Protein AF-A0A2Y9BPY0-F1 (afdb_monomer_lite)

Radius of gyration: 42.95 Å; chains: 1; bounding box: 81×81×124 Å

Foldseek 3Di:
DDDDDCDLVLLLQLLVCVLVVDDLVVSCVVSVHDSVVSVVSCVVQPPPPSVSSVVSNVVSVCVVPPPPPPVPDDDDDDDDDDDDDDDDDDDDDDDDDDDPDDPPPPPPPDDDDPLVLLVCQCPDPDPVSNVVSVVVVVVVVVVVVVVVVVVVVVVVVVVVVVVVVVVVVVVVVVVVVVVVVVVVVVVCPPVPPPADDPVVLVVVCVVVVHDFDPDDDTPVVSRVVVCVVPVVD

InterPro domains:
  IPR036625 E3-binding domain superfamily [G3DSA:4.10.320.10] (198-232)
  IPR055370 Lsr2, DNA-binding domain [PF23359] (198-229)

Secondary structure (DSSP, 8-state):
-------HHHHHHHHHHHHTT--HHHHHHHHT--HHHHHHHHHHTTTT-HHHHHHHHHHHHHHHHS-GGG--S---------PPPP-------PPPPPP-----------PPPHHHHHHHHHT-SSHHHHHHHHHHHHHHHHHHHHHHHHHHHHHHHHHHHHHHHHHHHHHHHHHHHHHHHHHHHHGGGG---SSS-HHHHHHHHHHTT----SSSPPPHHHHHHHHHHHTT-

Sequence (233 aa):
MSTQSVTNETTLTVVKHLINGRDDTFIATATGLTVTAVQDIKISHGYPDLSKMEWSRDILERRINEPAASAALPSPTIRSAAPPADPRGTTRNTPRPTDPRPTVVSAREVKPSANELIVVASNSPKARTRALGVKVAALIGDLSQRLAAEERERVAQAAEKAANAKRLQRIEELEAELKKLRAKTRSTKTAPPLGAPAAKVREWASQQGIGCPAYGKIPNTVRDAYDAAHAAA

pLDDT: mean 85.57, std 17.57, range [40.56, 98.5]

Structure (mmCIF, N/CA/C/O backbone):
data_AF-A0A2Y9BPY0-F1
#
_entry.id   AF-A0A2Y9BPY0-F1
#
loop_
_atom_site.group_PDB
_atom_site.id
_atom_site.type_symbol
_atom_site.label_atom_id
_atom_site.label_alt_id
_atom_site.label_comp_id
_atom_site.label_asym_id
_atom_site.label_entity_id
_atom_site.label_seq_id
_atom_site.pdbx_PDB_ins_code
_atom_site.Cartn_x
_atom_site.Cartn_y
_atom_site.Cartn_z
_atom_site.occupancy
_atom_site.B_iso_or_equiv
_atom_site.auth_seq_id
_atom_site.auth_comp_id
_atom_site.auth_asym_id
_atom_site.auth_atom_id
_atom_site.pdbx_PDB_model_num
ATOM 1 N N . MET A 1 1 ? 40.164 10.509 14.112 1.00 54.88 1 MET A N 1
ATOM 2 C CA . MET A 1 1 ? 38.788 10.134 13.723 1.00 54.88 1 MET A CA 1
ATOM 3 C C . MET A 1 1 ? 38.443 10.950 12.487 1.00 54.88 1 MET A C 1
ATOM 5 O O . MET A 1 1 ? 38.151 12.129 12.625 1.00 54.88 1 MET A O 1
ATOM 9 N N . SER A 1 2 ? 38.618 10.392 11.288 1.00 55.31 2 SER A N 1
ATOM 10 C CA . SER A 1 2 ? 38.353 11.118 10.039 1.00 55.31 2 SER A CA 1
ATOM 11 C C . SER A 1 2 ? 36.844 11.267 9.858 1.00 55.31 2 SER A C 1
ATOM 13 O O . SER A 1 2 ? 36.140 10.267 9.753 1.00 55.31 2 SER A O 1
ATOM 15 N N . THR A 1 3 ? 36.336 12.497 9.852 1.00 61.81 3 THR A N 1
ATOM 16 C CA . THR A 1 3 ? 34.927 12.773 9.556 1.00 61.81 3 THR A CA 1
ATOM 17 C C . THR A 1 3 ? 34.709 12.585 8.061 1.00 61.81 3 THR A C 1
ATOM 19 O O . THR A 1 3 ? 35.055 13.462 7.267 1.00 61.81 3 THR A O 1
ATOM 22 N N . GLN A 1 4 ? 34.197 11.419 7.662 1.00 76.00 4 GLN A N 1
ATOM 23 C CA . GLN A 1 4 ? 33.750 11.210 6.288 1.00 76.00 4 GLN A CA 1
ATOM 24 C C . GLN A 1 4 ? 32.661 12.238 5.962 1.00 76.00 4 GLN A C 1
ATOM 26 O O . GLN A 1 4 ? 31.726 12.435 6.738 1.00 76.00 4 GLN A O 1
ATOM 31 N N . SER A 1 5 ? 32.814 12.928 4.833 1.00 86.75 5 SER A N 1
ATOM 32 C CA . SER A 1 5 ? 31.811 13.874 4.350 1.00 86.75 5 SER A CA 1
ATOM 33 C C . SER A 1 5 ? 30.557 13.102 3.939 1.00 86.75 5 SER A C 1
ATOM 35 O O . SER A 1 5 ? 30.634 12.170 3.140 1.00 86.75 5 SER A O 1
ATOM 37 N N . VAL A 1 6 ? 29.408 13.468 4.507 1.00 93.06 6 VAL A N 1
ATOM 38 C CA . VAL A 1 6 ? 28.118 12.861 4.170 1.00 93.06 6 VAL A CA 1
ATOM 39 C C . 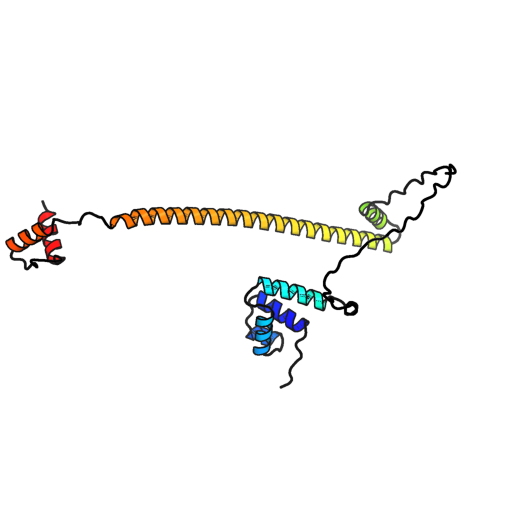VAL A 1 6 ? 27.668 13.411 2.815 1.00 93.06 6 VAL A C 1
ATOM 41 O O . VAL A 1 6 ? 27.299 14.581 2.709 1.00 93.06 6 VAL A O 1
ATOM 44 N N . THR A 1 7 ? 27.721 12.585 1.770 1.00 96.00 7 THR A N 1
ATOM 45 C CA . THR A 1 7 ? 27.248 12.956 0.427 1.00 96.00 7 THR A CA 1
ATOM 46 C C . THR A 1 7 ? 25.733 12.763 0.305 1.00 96.00 7 THR A C 1
ATOM 48 O O . THR A 1 7 ? 25.129 11.986 1.046 1.00 96.00 7 THR A O 1
ATOM 51 N N . ASN A 1 8 ? 25.105 13.432 -0.671 1.00 95.31 8 ASN A N 1
ATOM 52 C CA . ASN A 1 8 ? 23.670 13.266 -0.954 1.00 95.31 8 ASN A CA 1
ATOM 53 C C . ASN A 1 8 ? 23.300 11.803 -1.266 1.00 95.31 8 ASN A C 1
ATOM 55 O O . ASN A 1 8 ? 22.206 11.359 -0.927 1.00 95.31 8 ASN A O 1
ATOM 59 N N . GLU A 1 9 ? 24.211 11.053 -1.888 1.00 95.69 9 GLU A N 1
ATOM 60 C CA . GLU A 1 9 ? 24.040 9.636 -2.236 1.00 95.69 9 GLU A CA 1
ATOM 61 C C . GLU A 1 9 ? 23.993 8.755 -0.984 1.00 95.69 9 GLU A C 1
ATOM 63 O O . GLU A 1 9 ? 23.122 7.887 -0.852 1.00 95.69 9 GLU A O 1
ATOM 68 N N . THR A 1 10 ? 24.886 9.019 -0.027 1.00 96.44 10 THR A N 1
ATOM 69 C CA . THR A 1 10 ? 24.891 8.328 1.263 1.00 96.44 10 THR A CA 1
ATOM 70 C C . THR A 1 10 ? 23.619 8.654 2.043 1.00 96.44 10 THR A C 1
ATOM 72 O O . THR A 1 10 ? 22.946 7.738 2.517 1.00 96.44 10 THR A O 1
ATOM 75 N N . THR A 1 11 ? 23.213 9.928 2.093 1.00 97.19 11 THR A N 1
ATOM 76 C CA . THR A 1 11 ? 21.952 10.355 2.725 1.00 97.19 11 THR A CA 1
ATOM 77 C C . THR A 1 11 ? 20.740 9.667 2.095 1.00 97.19 11 THR A C 1
ATOM 79 O O . THR A 1 11 ? 19.881 9.155 2.812 1.00 97.19 11 THR A O 1
ATOM 82 N N . LEU A 1 12 ? 20.681 9.579 0.762 1.00 97.50 12 LEU A N 1
ATOM 83 C CA . LEU A 1 12 ? 19.600 8.885 0.060 1.00 97.50 12 LEU A CA 1
ATOM 84 C C . LEU A 1 12 ? 19.538 7.401 0.442 1.00 97.50 12 LEU A C 1
ATOM 86 O O . LEU A 1 12 ? 18.452 6.856 0.642 1.00 97.50 12 LEU A O 1
ATOM 90 N N . THR A 1 13 ? 20.692 6.746 0.560 1.00 97.50 13 THR A N 1
ATOM 91 C CA . THR A 1 13 ? 20.778 5.330 0.944 1.00 97.50 13 THR A CA 1
ATOM 92 C C . THR A 1 13 ? 20.270 5.109 2.370 1.00 97.50 13 THR A C 1
ATOM 94 O O . THR A 1 13 ? 19.465 4.203 2.600 1.00 97.50 13 THR A O 1
ATOM 97 N N . VAL A 1 14 ? 20.653 5.985 3.308 1.00 97.56 14 VAL A N 1
ATOM 98 C CA . VAL A 1 14 ? 20.141 5.986 4.689 1.00 97.56 14 VAL A CA 1
ATOM 99 C C . VAL A 1 14 ? 18.617 6.134 4.703 1.00 97.56 14 VAL A C 1
ATOM 101 O O . VAL A 1 14 ? 17.923 5.296 5.280 1.00 97.56 14 VAL A O 1
ATOM 104 N N . VAL A 1 15 ? 18.079 7.146 4.012 1.00 97.50 15 VAL A N 1
ATOM 105 C CA . VAL A 1 15 ? 16.629 7.405 3.933 1.00 97.50 15 VAL A CA 1
ATOM 106 C C . VAL A 1 15 ? 15.878 6.202 3.350 1.00 97.50 15 VAL A C 1
ATOM 108 O O . VAL A 1 15 ? 14.861 5.791 3.907 1.00 97.50 15 VAL A O 1
ATOM 111 N N . LYS A 1 16 ? 16.398 5.570 2.287 1.00 97.69 16 LYS A N 1
ATOM 112 C CA . LYS A 1 16 ? 15.800 4.360 1.689 1.00 97.69 16 LYS A CA 1
ATOM 113 C C . LYS A 1 16 ? 15.725 3.195 2.673 1.00 97.69 16 LYS A C 1
ATOM 115 O O . LYS A 1 16 ? 14.716 2.496 2.721 1.00 97.69 16 LYS A O 1
ATOM 120 N N . HIS A 1 17 ? 16.777 2.958 3.451 1.00 97.81 17 HIS A N 1
ATOM 121 C CA . HIS A 1 17 ? 16.776 1.879 4.437 1.00 97.81 17 HIS A CA 1
ATOM 122 C C . HIS A 1 17 ? 15.834 2.149 5.615 1.00 97.81 17 HIS A C 1
ATOM 124 O O . HIS A 1 17 ? 15.174 1.216 6.071 1.00 97.81 17 HIS A O 1
ATOM 130 N N . LEU A 1 18 ? 15.703 3.406 6.046 1.00 97.12 18 LEU A N 1
ATOM 131 C CA . LEU A 1 18 ? 14.761 3.800 7.098 1.00 97.12 18 LEU A CA 1
ATOM 132 C C . LEU A 1 18 ? 13.301 3.605 6.680 1.00 97.12 18 LEU A C 1
ATOM 134 O O . LEU A 1 18 ? 12.519 3.068 7.459 1.00 97.12 18 LEU A O 1
ATOM 138 N N . ILE A 1 19 ? 12.941 3.979 5.447 1.00 96.75 19 ILE A N 1
ATOM 139 C CA . ILE A 1 19 ? 11.592 3.745 4.898 1.00 96.75 19 ILE A CA 1
ATOM 140 C C . ILE A 1 19 ? 11.278 2.240 4.853 1.00 96.75 19 ILE A C 1
ATOM 142 O O . ILE A 1 19 ? 10.162 1.827 5.148 1.00 96.75 19 ILE A O 1
ATOM 146 N N . ASN A 1 20 ? 12.286 1.407 4.575 1.00 96.81 20 ASN A N 1
ATOM 147 C CA . ASN A 1 20 ? 12.168 -0.055 4.587 1.00 96.81 20 ASN A CA 1
ATOM 148 C C . ASN A 1 20 ? 12.189 -0.677 6.001 1.00 96.81 20 ASN A C 1
ATOM 150 O O . ASN A 1 20 ? 12.263 -1.901 6.119 1.00 96.81 20 ASN A O 1
ATOM 154 N N . GLY A 1 21 ? 12.176 0.133 7.065 1.00 96.19 21 GLY A N 1
ATOM 155 C CA . GLY A 1 21 ? 12.129 -0.336 8.452 1.00 96.19 21 GLY A CA 1
ATOM 156 C C . GLY A 1 21 ? 13.424 -0.978 8.958 1.00 96.19 21 GLY A C 1
ATOM 157 O O . GLY A 1 21 ? 13.374 -1.807 9.865 1.00 96.19 21 GLY A O 1
ATOM 158 N N . ARG A 1 22 ? 14.581 -0.648 8.368 1.00 97.94 22 ARG A N 1
ATOM 159 C CA . ARG A 1 22 ? 15.885 -1.120 8.861 1.00 97.94 22 ARG A CA 1
ATOM 160 C C . ARG A 1 22 ? 16.329 -0.333 10.094 1.00 97.94 22 ARG A C 1
ATOM 162 O O . ARG A 1 22 ? 16.013 0.844 10.239 1.00 97.94 22 ARG A O 1
ATOM 169 N N . ASP A 1 23 ? 17.072 -1.002 10.965 1.00 97.56 23 ASP A N 1
ATOM 170 C CA . ASP A 1 23 ? 17.624 -0.459 12.201 1.00 97.56 23 ASP A CA 1
ATOM 171 C C . ASP A 1 23 ? 18.875 0.402 11.964 1.00 97.56 23 ASP A C 1
ATOM 173 O O . ASP A 1 23 ? 19.628 0.213 11.006 1.00 97.56 23 ASP A O 1
ATOM 177 N N . ASP A 1 24 ? 19.124 1.340 12.878 1.00 97.56 24 ASP A N 1
ATOM 178 C CA . ASP A 1 24 ? 20.205 2.325 12.751 1.00 97.56 24 ASP A CA 1
ATOM 179 C C . ASP A 1 24 ? 21.593 1.662 12.745 1.00 97.56 24 ASP A C 1
ATOM 181 O O . ASP A 1 24 ? 22.500 2.122 12.051 1.00 97.56 24 ASP A O 1
ATOM 185 N N . THR A 1 25 ? 21.754 0.545 13.464 1.00 97.50 25 THR A N 1
ATOM 186 C CA . THR A 1 25 ? 22.989 -0.252 13.498 1.00 97.50 25 THR A CA 1
ATOM 187 C C . THR A 1 25 ? 23.281 -0.939 12.168 1.00 97.50 25 THR A C 1
ATOM 189 O O . THR A 1 25 ? 24.418 -0.890 11.687 1.00 97.50 25 THR A O 1
ATOM 192 N N . PHE A 1 26 ? 22.268 -1.517 11.523 1.00 97.94 26 PHE A N 1
ATOM 193 C CA . PHE A 1 26 ? 22.400 -2.055 10.173 1.00 97.94 26 PHE A CA 1
ATOM 194 C C . PHE A 1 26 ? 22.770 -0.959 9.172 1.00 97.94 26 PHE A C 1
ATOM 196 O O . PHE A 1 26 ? 23.684 -1.137 8.370 1.00 97.94 26 PHE A O 1
ATOM 203 N N . ILE A 1 27 ? 22.104 0.196 9.241 1.00 97.75 27 ILE A N 1
ATOM 204 C CA . ILE A 1 27 ? 22.328 1.307 8.308 1.00 97.75 27 ILE A CA 1
ATOM 205 C C . ILE A 1 27 ? 23.736 1.887 8.456 1.00 97.75 27 ILE A C 1
ATOM 207 O O . ILE A 1 27 ? 24.411 2.110 7.448 1.00 97.75 27 ILE A O 1
ATOM 211 N N . ALA A 1 28 ? 24.198 2.094 9.691 1.00 97.19 28 ALA A N 1
ATOM 212 C CA . ALA A 1 28 ? 25.561 2.525 9.990 1.00 97.19 28 ALA A CA 1
ATOM 213 C C . ALA A 1 28 ? 26.590 1.562 9.377 1.00 97.19 28 ALA A C 1
ATOM 215 O O . ALA A 1 28 ? 27.509 1.985 8.677 1.00 97.19 28 ALA A O 1
ATOM 216 N N . THR A 1 29 ? 26.369 0.255 9.542 1.00 97.06 29 THR A N 1
ATOM 217 C CA . THR A 1 29 ? 27.235 -0.786 8.971 1.00 97.06 29 THR A CA 1
ATOM 218 C C . THR A 1 29 ? 27.226 -0.768 7.441 1.00 97.06 29 THR A C 1
ATOM 220 O O . THR A 1 29 ? 28.283 -0.826 6.818 1.00 97.06 29 THR A O 1
ATOM 223 N N . ALA A 1 30 ? 26.046 -0.656 6.824 1.00 96.31 30 ALA A N 1
ATOM 224 C CA . ALA A 1 30 ? 25.883 -0.698 5.372 1.00 96.31 30 ALA A CA 1
ATOM 225 C C . ALA A 1 30 ? 26.449 0.541 4.659 1.00 96.31 30 ALA A C 1
ATOM 227 O O . ALA A 1 30 ? 26.922 0.441 3.530 1.00 96.31 30 ALA A O 1
ATOM 228 N N . THR A 1 31 ? 26.392 1.707 5.307 1.00 95.62 31 THR A N 1
ATOM 229 C CA . THR A 1 31 ? 26.822 2.989 4.721 1.00 95.62 31 THR A CA 1
ATOM 230 C C . THR A 1 31 ? 28.211 3.436 5.176 1.00 95.62 31 THR A C 1
ATOM 232 O O . THR A 1 31 ? 28.749 4.391 4.623 1.00 95.62 31 THR A O 1
ATOM 235 N N . GLY A 1 32 ? 28.802 2.766 6.172 1.00 95.38 32 GLY A N 1
ATOM 236 C CA . GLY A 1 32 ? 30.071 3.166 6.787 1.00 95.38 32 GLY A CA 1
ATOM 237 C C . GLY A 1 32 ? 29.970 4.407 7.683 1.00 95.38 32 GLY A C 1
ATOM 238 O O . GLY A 1 32 ? 30.995 4.930 8.119 1.00 95.38 32 GLY A O 1
ATOM 239 N N . LEU A 1 33 ? 28.754 4.889 7.962 1.00 95.88 33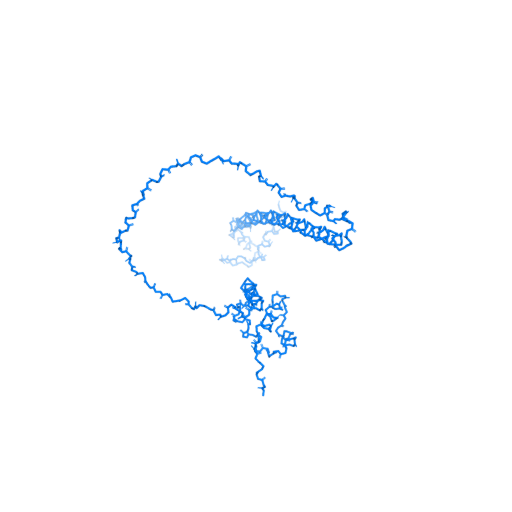 LEU A N 1
ATOM 240 C CA . LEU A 1 33 ? 28.508 6.035 8.834 1.00 95.88 33 LEU A CA 1
ATOM 241 C C . LEU A 1 33 ? 28.494 5.630 10.311 1.00 95.88 33 LEU A C 1
ATOM 243 O O . LEU A 1 33 ? 28.220 4.487 10.670 1.00 95.88 33 LEU A O 1
ATOM 247 N N . THR A 1 34 ? 28.741 6.594 11.196 1.00 96.44 34 THR A N 1
ATOM 248 C CA . THR A 1 34 ? 28.513 6.396 12.631 1.00 96.44 34 THR A CA 1
ATOM 249 C C . THR A 1 34 ? 27.014 6.408 12.938 1.00 96.44 34 THR A C 1
ATOM 251 O O . THR A 1 34 ? 26.233 7.079 12.262 1.00 96.44 34 THR A O 1
ATOM 254 N N . VAL A 1 35 ? 26.603 5.706 13.998 1.00 96.44 35 VAL A N 1
ATOM 255 C CA . VAL A 1 35 ? 25.192 5.667 14.434 1.00 96.44 35 VAL A CA 1
ATOM 256 C C . VAL A 1 35 ? 24.652 7.077 14.710 1.00 96.44 35 VAL A C 1
ATOM 258 O O . VAL A 1 35 ? 23.528 7.391 14.333 1.00 96.44 35 VAL A O 1
ATOM 261 N N . THR A 1 36 ? 25.475 7.962 15.282 1.00 96.06 36 THR A N 1
ATOM 262 C CA . THR A 1 36 ? 25.114 9.367 15.522 1.00 96.06 36 THR A CA 1
ATOM 263 C C . THR A 1 36 ? 24.812 10.115 14.221 1.00 96.06 36 THR A C 1
ATOM 265 O O . THR A 1 36 ? 23.796 10.795 14.142 1.00 96.06 36 THR A O 1
ATOM 268 N N . ALA A 1 37 ? 25.621 9.929 13.171 1.00 96.19 37 ALA A N 1
ATOM 269 C CA . ALA A 1 37 ? 25.375 10.563 11.874 1.00 96.19 37 ALA A CA 1
ATOM 270 C C . ALA A 1 37 ? 24.080 10.053 11.217 1.00 96.19 37 ALA A C 1
ATOM 272 O O . ALA A 1 37 ? 23.334 10.832 10.626 1.00 96.19 37 ALA A O 1
ATOM 273 N N . VAL A 1 38 ? 23.771 8.758 11.358 1.00 97.19 38 VAL A N 1
ATOM 274 C CA . VAL A 1 38 ? 22.489 8.191 10.903 1.00 97.19 38 VAL A CA 1
ATOM 275 C C . VAL A 1 38 ? 21.317 8.826 11.660 1.00 97.19 38 VAL A C 1
ATOM 277 O O . VAL A 1 38 ? 20.299 9.157 11.053 1.00 97.19 38 VAL A O 1
ATOM 280 N N . GLN A 1 39 ? 21.460 9.051 12.966 1.00 97.31 39 GLN A N 1
ATOM 281 C CA . GLN A 1 39 ? 20.427 9.679 13.787 1.00 97.31 39 GLN A CA 1
ATOM 282 C C . GLN A 1 39 ? 20.208 11.161 13.442 1.00 97.31 39 GLN A C 1
ATOM 284 O O . GLN A 1 39 ? 19.060 11.603 13.369 1.00 97.31 39 GLN A O 1
ATOM 289 N N . ASP A 1 40 ? 21.270 11.905 13.134 1.00 96.69 40 ASP A N 1
ATOM 290 C CA . ASP A 1 40 ? 21.161 13.289 12.657 1.00 96.69 40 ASP A CA 1
ATOM 291 C C . ASP A 1 40 ? 20.428 13.363 11.307 1.00 96.69 40 ASP A C 1
ATOM 293 O O . ASP A 1 40 ? 19.554 14.212 11.111 1.00 96.69 40 ASP A O 1
ATOM 297 N N . ILE A 1 41 ? 20.713 12.425 10.393 1.00 96.44 41 ILE A N 1
ATOM 298 C CA . ILE A 1 41 ? 19.996 12.280 9.115 1.00 96.44 41 ILE A CA 1
ATOM 299 C C . ILE A 1 41 ? 18.515 11.936 9.355 1.00 96.44 41 ILE A C 1
ATOM 301 O O . ILE A 1 41 ? 17.635 12.496 8.703 1.00 96.44 41 ILE A O 1
ATOM 305 N N . LYS A 1 42 ? 18.200 11.060 10.317 1.00 96.69 42 LYS A N 1
ATOM 306 C CA . LYS A 1 42 ? 16.805 10.737 10.676 1.00 96.69 42 LYS A CA 1
ATOM 307 C C . LYS A 1 42 ? 16.025 11.975 11.104 1.00 96.69 42 LYS A C 1
ATOM 309 O O . LYS A 1 42 ? 14.907 12.187 10.635 1.00 96.69 42 LYS A O 1
ATOM 314 N N . ILE A 1 43 ? 16.609 12.775 11.995 1.00 96.88 43 ILE A N 1
ATOM 315 C CA . ILE A 1 43 ? 15.961 13.967 12.550 1.00 96.88 43 ILE A CA 1
ATOM 316 C C . ILE A 1 43 ? 15.780 15.027 11.461 1.00 96.88 43 ILE A C 1
ATOM 318 O O . ILE A 1 43 ? 14.693 15.592 11.337 1.00 96.88 43 ILE A O 1
ATOM 322 N N . SER A 1 44 ? 16.804 15.266 10.637 1.00 96.00 44 SER A N 1
ATOM 323 C CA . SER A 1 44 ? 16.755 16.297 9.592 1.00 96.00 44 SER A CA 1
ATOM 324 C C . SER A 1 44 ? 15.726 16.003 8.495 1.00 96.00 44 SER A C 1
ATOM 326 O O . SER A 1 44 ? 15.139 16.937 7.947 1.00 96.00 44 SER A O 1
ATOM 328 N N . HIS A 1 45 ? 15.450 14.725 8.221 1.00 96.06 45 HIS A N 1
ATOM 329 C CA . HIS A 1 45 ? 14.479 14.289 7.211 1.00 96.06 45 HIS A CA 1
ATOM 330 C C . HIS A 1 45 ? 13.092 13.928 7.769 1.00 96.06 45 HIS A C 1
ATOM 332 O O . HIS A 1 45 ? 12.200 13.535 7.016 1.00 96.06 45 HIS A O 1
ATOM 338 N N . GLY A 1 46 ? 12.866 14.138 9.071 1.00 93.88 46 GLY A N 1
ATOM 339 C CA . GLY A 1 46 ? 11.534 14.078 9.675 1.00 93.88 46 GLY A CA 1
ATOM 340 C C . GLY A 1 46 ? 11.062 12.686 10.101 1.00 93.88 46 GLY A C 1
ATOM 341 O O . GLY A 1 46 ? 9.858 12.494 10.270 1.00 93.88 46 GLY A O 1
ATOM 342 N N . TYR A 1 47 ? 11.965 11.726 10.316 1.00 93.56 47 TYR A N 1
ATOM 343 C CA . TYR A 1 47 ? 11.619 10.444 10.943 1.00 93.56 47 TYR A CA 1
ATOM 344 C C . TYR A 1 47 ? 10.977 10.678 12.332 1.00 93.56 47 TYR A C 1
ATOM 346 O O . TYR A 1 47 ? 11.479 11.518 13.084 1.00 93.56 47 TYR A O 1
ATOM 354 N N . PRO A 1 48 ? 9.906 9.956 12.729 1.00 95.44 48 PRO A N 1
ATOM 355 C CA . PRO A 1 48 ? 9.343 8.740 12.120 1.00 95.44 48 PRO A CA 1
ATOM 356 C C . PRO A 1 48 ? 8.229 8.958 11.078 1.00 95.44 48 PRO A C 1
ATOM 358 O O . PRO A 1 48 ? 7.546 8.001 10.721 1.00 95.44 48 PRO A O 1
ATOM 361 N N . ASP A 1 49 ? 8.006 10.180 10.588 1.00 97.00 49 ASP A N 1
ATOM 362 C CA . ASP A 1 49 ? 6.960 10.452 9.593 1.00 97.00 49 ASP A CA 1
ATOM 363 C C . ASP A 1 49 ? 7.370 9.926 8.203 1.00 97.00 49 ASP A C 1
ATOM 365 O O . ASP A 1 49 ? 8.158 10.548 7.485 1.00 97.00 49 ASP A O 1
ATOM 369 N N . LEU A 1 50 ? 6.827 8.763 7.821 1.00 93.25 50 LEU A N 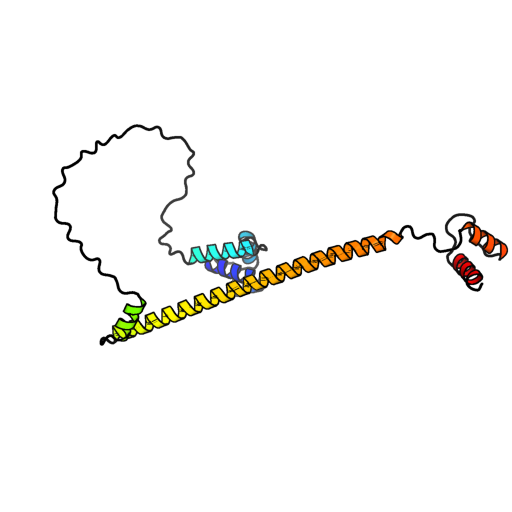1
ATOM 370 C CA . LEU A 1 50 ? 7.140 8.101 6.549 1.00 93.25 50 LEU A CA 1
ATOM 371 C C . LEU A 1 50 ? 6.819 8.980 5.332 1.00 93.25 50 LEU A C 1
ATOM 373 O O . LEU A 1 50 ? 7.573 8.958 4.363 1.00 93.25 50 LEU A O 1
ATOM 377 N N . SER A 1 51 ? 5.780 9.820 5.402 1.00 92.06 51 SER A N 1
ATOM 378 C CA . SER A 1 51 ? 5.401 10.695 4.282 1.00 92.06 51 SER A CA 1
ATOM 379 C C . SER A 1 51 ? 6.465 11.770 4.030 1.00 92.06 51 SER A C 1
ATOM 381 O O . SER A 1 51 ? 6.794 12.086 2.886 1.00 92.06 51 SER A O 1
ATOM 383 N N . LYS A 1 52 ? 7.058 12.318 5.101 1.00 94.06 52 LYS A N 1
ATOM 384 C CA . LYS A 1 52 ? 8.171 13.282 5.001 1.00 94.06 52 LYS A CA 1
ATOM 385 C C . LYS A 1 52 ? 9.463 12.629 4.520 1.00 94.06 52 LYS A C 1
ATOM 387 O O . LYS A 1 52 ? 10.243 13.266 3.807 1.00 94.06 52 LYS A O 1
ATOM 392 N N . MET A 1 53 ? 9.677 11.366 4.880 1.00 94.75 53 MET A N 1
ATOM 393 C CA . MET A 1 53 ? 10.827 10.587 4.426 1.00 94.75 53 MET A CA 1
ATOM 394 C C . MET A 1 53 ? 10.727 10.246 2.934 1.00 94.75 53 MET A C 1
ATOM 396 O O . MET A 1 53 ? 11.721 10.381 2.223 1.00 94.75 53 MET A O 1
ATOM 400 N N . GLU A 1 54 ? 9.544 9.881 2.433 1.00 95.12 54 GLU A N 1
ATOM 401 C CA . GLU A 1 54 ? 9.302 9.680 0.995 1.00 95.12 54 GLU A CA 1
ATOM 402 C C . GLU A 1 54 ? 9.513 10.973 0.201 1.00 95.12 54 GLU A C 1
ATOM 404 O O . GLU A 1 54 ? 10.243 10.983 -0.787 1.00 95.12 54 GLU A O 1
ATOM 409 N N . TRP A 1 55 ? 8.990 12.098 0.693 1.00 95.25 55 TRP A N 1
ATOM 410 C CA . TRP A 1 55 ? 9.250 13.403 0.083 1.00 95.25 55 TRP A CA 1
ATOM 411 C C . TRP A 1 55 ? 10.746 13.761 0.072 1.00 95.25 55 TRP A C 1
ATOM 413 O O . TRP A 1 55 ? 11.280 14.238 -0.933 1.00 95.25 55 TRP A O 1
ATOM 423 N N . SER A 1 56 ? 11.451 13.491 1.175 1.00 95.44 56 SER A N 1
ATOM 424 C CA . SER A 1 56 ? 12.901 13.694 1.271 1.00 95.44 56 SER A CA 1
ATOM 425 C C . SER A 1 56 ? 13.669 12.815 0.284 1.00 95.44 56 SER A C 1
ATOM 427 O O . SER A 1 56 ? 14.616 13.289 -0.348 1.00 95.44 56 SER A O 1
ATOM 429 N N . ARG A 1 57 ? 13.252 11.554 0.113 1.00 97.19 57 ARG A N 1
ATOM 430 C CA . ARG A 1 57 ? 13.812 10.630 -0.878 1.00 97.19 57 ARG A CA 1
ATOM 431 C C . ARG A 1 57 ? 13.674 11.203 -2.288 1.00 97.19 57 ARG A C 1
ATOM 433 O O . ARG A 1 57 ? 14.676 11.259 -2.996 1.00 97.19 57 ARG A O 1
ATOM 440 N N . ASP A 1 58 ? 12.488 11.670 -2.671 1.00 96.12 58 ASP A N 1
ATOM 441 C CA . ASP A 1 58 ? 12.233 12.218 -4.010 1.00 96.12 58 ASP A CA 1
ATOM 442 C C . ASP A 1 58 ? 13.081 13.465 -4.301 1.00 96.12 58 ASP A C 1
ATOM 444 O O . ASP A 1 58 ? 13.598 13.640 -5.408 1.00 96.12 58 ASP A O 1
ATOM 448 N N . ILE A 1 59 ? 13.270 14.334 -3.303 1.00 95.31 59 ILE A N 1
ATOM 449 C CA . ILE A 1 59 ? 14.133 15.517 -3.431 1.00 95.31 59 ILE A CA 1
ATOM 450 C C . ILE A 1 59 ? 15.597 15.126 -3.595 1.00 95.31 59 ILE A C 1
ATOM 452 O O . ILE A 1 59 ? 16.292 15.710 -4.429 1.00 95.31 59 ILE A O 1
ATOM 456 N N . LEU A 1 60 ? 16.075 14.158 -2.812 1.00 95.88 60 LEU A N 1
ATOM 457 C CA . LEU A 1 60 ? 17.449 13.674 -2.908 1.00 95.88 60 LEU A CA 1
ATOM 458 C C . LEU A 1 60 ? 17.698 12.982 -4.255 1.00 95.88 60 LEU A C 1
ATOM 460 O O . LEU A 1 60 ? 18.706 13.268 -4.898 1.00 95.88 60 LEU A O 1
ATOM 464 N N . GLU A 1 61 ? 16.765 12.151 -4.732 1.00 95.56 61 GLU A N 1
ATOM 465 C CA . GLU A 1 61 ? 16.837 11.526 -6.062 1.00 95.56 61 GLU A CA 1
ATOM 466 C C . GLU A 1 61 ? 16.848 12.575 -7.176 1.00 95.56 61 GLU A C 1
ATOM 468 O O . GLU A 1 61 ? 17.633 12.464 -8.118 1.00 95.56 61 GLU A O 1
ATOM 473 N N . ARG A 1 62 ? 16.037 13.633 -7.056 1.00 93.56 62 ARG A N 1
ATOM 474 C CA . ARG A 1 62 ? 16.058 14.748 -8.008 1.00 93.56 62 ARG A CA 1
ATOM 475 C C . ARG A 1 62 ? 17.404 15.465 -7.999 1.00 93.56 62 ARG A C 1
ATOM 477 O O . ARG A 1 62 ? 17.969 15.653 -9.065 1.00 93.56 62 ARG A O 1
ATOM 484 N N . ARG A 1 63 ? 17.944 15.806 -6.825 1.00 92.94 63 ARG A N 1
ATOM 485 C CA . ARG A 1 63 ? 19.230 16.516 -6.695 1.00 92.94 63 ARG A CA 1
ATOM 486 C C . ARG A 1 63 ? 20.430 15.715 -7.195 1.00 92.94 63 ARG A C 1
ATOM 488 O O . ARG A 1 63 ? 21.381 16.318 -7.671 1.00 92.94 63 ARG A O 1
ATOM 495 N N . ILE A 1 64 ? 20.410 14.390 -7.059 1.00 93.12 64 ILE A N 1
ATOM 496 C CA . ILE A 1 64 ? 21.476 13.517 -7.578 1.00 93.12 64 ILE A CA 1
ATOM 497 C C . ILE A 1 64 ? 21.389 13.410 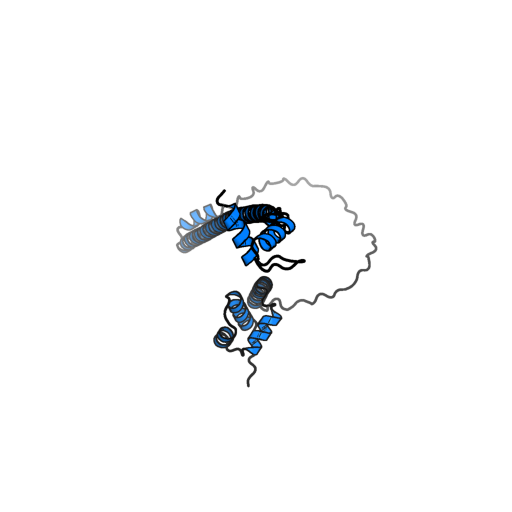-9.105 1.00 93.12 64 ILE A C 1
ATOM 499 O O . ILE A 1 64 ? 22.413 13.419 -9.782 1.00 93.12 64 ILE A O 1
ATOM 503 N N . ASN A 1 65 ? 20.172 13.320 -9.650 1.00 87.25 65 ASN A N 1
ATOM 504 C CA . ASN A 1 65 ? 19.952 13.174 -11.090 1.00 87.25 65 ASN A CA 1
ATOM 505 C C . ASN A 1 65 ? 19.987 14.498 -11.859 1.00 87.25 65 ASN A C 1
ATOM 507 O O . ASN A 1 65 ? 20.105 14.481 -13.083 1.00 87.25 65 ASN A O 1
ATOM 511 N N . GLU A 1 66 ? 19.846 15.633 -11.179 1.00 86.69 66 GLU A N 1
ATOM 512 C CA . GLU A 1 66 ? 19.935 16.946 -11.796 1.00 86.69 66 GLU A CA 1
ATOM 513 C C . GLU A 1 66 ? 21.400 17.213 -12.174 1.00 86.69 66 GLU A C 1
ATOM 515 O O . GLU A 1 66 ? 22.250 17.372 -11.293 1.00 86.69 66 GLU A O 1
ATOM 520 N N . PRO A 1 67 ? 21.745 17.224 -13.476 1.00 66.00 67 PRO A N 1
ATOM 521 C CA . PRO A 1 67 ? 23.113 17.477 -13.885 1.00 66.00 67 PRO A CA 1
ATOM 522 C C . PRO A 1 67 ? 23.507 18.878 -13.413 1.00 66.00 67 PRO A C 1
ATOM 524 O O . PRO A 1 67 ? 22.748 19.834 -13.580 1.00 66.00 67 PRO A O 1
ATOM 527 N N . ALA A 1 68 ? 24.723 19.013 -12.877 1.00 60.78 68 ALA A N 1
ATOM 528 C CA . ALA A 1 68 ? 25.288 20.245 -12.308 1.00 60.78 68 ALA A CA 1
ATOM 529 C C . ALA A 1 68 ? 25.254 21.493 -13.232 1.00 60.78 68 ALA A C 1
ATOM 531 O O . ALA A 1 68 ? 25.636 22.584 -12.817 1.00 60.78 68 ALA A O 1
ATOM 532 N N . ALA A 1 69 ? 24.770 21.360 -14.469 1.00 54.69 69 ALA A N 1
ATOM 533 C CA . ALA A 1 69 ? 24.556 22.433 -15.430 1.00 54.69 69 ALA A CA 1
ATOM 534 C C . ALA A 1 69 ? 23.424 23.417 -15.057 1.00 54.69 69 ALA A C 1
ATOM 536 O O . ALA A 1 69 ? 23.377 24.496 -15.639 1.00 54.69 69 ALA A O 1
ATOM 537 N N . SER A 1 70 ? 22.546 23.099 -14.093 1.00 52.12 70 SER A N 1
ATOM 538 C CA . SER A 1 70 ? 21.451 24.001 -13.674 1.00 52.12 70 SER A CA 1
ATOM 539 C C . SER A 1 70 ? 21.721 24.784 -12.375 1.00 52.12 70 SER A C 1
ATOM 541 O O . SER A 1 70 ? 20.844 25.491 -11.885 1.00 52.12 70 SER A O 1
ATOM 543 N N . ALA A 1 71 ? 22.943 24.715 -11.825 1.00 52.28 71 ALA A N 1
ATOM 544 C CA . ALA A 1 71 ? 23.350 25.451 -10.617 1.00 52.28 71 ALA A CA 1
ATOM 545 C C . ALA A 1 71 ? 23.758 26.921 -10.872 1.00 52.28 71 ALA A C 1
ATOM 547 O O . ALA A 1 71 ? 24.205 27.613 -9.957 1.00 52.28 71 ALA A O 1
ATOM 548 N N . ALA A 1 72 ? 23.594 27.418 -12.099 1.00 49.09 72 ALA A N 1
ATOM 549 C CA . ALA A 1 72 ? 23.741 28.828 -12.430 1.00 49.09 72 ALA A CA 1
ATOM 550 C C . ALA A 1 72 ? 22.382 29.384 -12.866 1.00 49.09 72 ALA A C 1
ATOM 552 O O . ALA A 1 72 ? 22.042 29.269 -14.038 1.00 49.09 72 ALA A O 1
ATOM 553 N N . LEU A 1 73 ? 21.607 29.928 -11.916 1.00 51.59 73 LEU A N 1
ATOM 554 C CA . LEU A 1 73 ? 20.721 31.110 -12.009 1.00 51.59 73 LEU A CA 1
ATOM 555 C C . LEU A 1 73 ? 19.854 31.223 -10.721 1.00 51.59 73 LEU A C 1
ATOM 557 O O . LEU A 1 73 ? 19.749 30.258 -9.967 1.00 51.59 73 LEU A O 1
ATOM 561 N N . PRO A 1 74 ? 19.351 32.425 -10.371 1.00 51.78 74 PRO A N 1
ATOM 562 C CA . PRO A 1 74 ? 19.635 33.059 -9.084 1.00 51.78 74 PRO A CA 1
ATOM 563 C C . PRO A 1 74 ? 18.515 32.941 -8.040 1.00 51.78 74 PRO A C 1
ATOM 565 O O . PRO A 1 74 ? 17.345 32.725 -8.346 1.00 51.78 74 PRO A O 1
ATOM 568 N N . SER A 1 75 ? 18.912 33.170 -6.788 1.00 43.06 75 SER A N 1
ATOM 569 C CA . SER A 1 75 ? 18.070 33.297 -5.598 1.00 43.06 75 SER A CA 1
ATOM 570 C C . SER A 1 75 ? 16.832 34.189 -5.802 1.00 43.06 75 SER A C 1
ATOM 572 O O . SER A 1 75 ? 16.948 35.275 -6.379 1.00 43.06 75 SER A O 1
ATOM 574 N N . PRO A 1 76 ? 15.662 33.819 -5.249 1.00 46.53 76 PRO A N 1
ATOM 575 C CA . PRO A 1 76 ? 14.480 34.667 -5.282 1.00 46.53 76 PRO A CA 1
ATOM 576 C C . PRO A 1 76 ? 14.651 35.837 -4.302 1.00 46.53 76 PRO A C 1
ATOM 578 O O . PRO A 1 76 ? 14.474 35.701 -3.093 1.00 46.53 76 PRO A O 1
ATOM 581 N N . THR A 1 77 ? 14.995 37.017 -4.822 1.00 47.34 77 THR A N 1
ATOM 582 C CA . THR A 1 77 ? 14.797 38.277 -4.098 1.00 47.34 77 THR A CA 1
ATOM 583 C C . THR A 1 77 ? 13.300 38.545 -4.001 1.00 47.34 77 THR A C 1
ATOM 585 O O . THR A 1 77 ? 12.659 38.967 -4.961 1.00 47.34 77 THR A O 1
ATOM 588 N N . ILE A 1 78 ? 12.748 38.317 -2.813 1.00 50.41 78 ILE A N 1
ATOM 589 C CA . ILE A 1 78 ? 11.468 38.879 -2.389 1.00 50.41 78 ILE A CA 1
ATOM 590 C C . ILE A 1 78 ? 11.638 40.404 -2.391 1.00 50.41 78 ILE A C 1
ATOM 592 O O . ILE A 1 78 ? 12.353 40.953 -1.553 1.00 50.41 78 ILE A O 1
ATOM 596 N N . ARG A 1 79 ? 11.015 41.099 -3.349 1.00 40.56 79 ARG A N 1
ATOM 597 C CA . ARG A 1 79 ? 10.854 42.556 -3.310 1.00 40.56 79 ARG A CA 1
ATOM 598 C C . ARG A 1 79 ? 9.376 42.908 -3.352 1.00 40.56 79 ARG A C 1
ATOM 600 O O . ARG A 1 79 ? 8.653 42.523 -4.265 1.00 40.56 79 ARG A O 1
ATOM 607 N N . SER A 1 80 ? 8.984 43.621 -2.303 1.00 45.06 80 SER A N 1
ATOM 608 C CA . SER A 1 80 ? 7.676 44.192 -2.033 1.00 45.06 80 SER A CA 1
ATOM 609 C C . SER A 1 80 ? 7.068 44.951 -3.208 1.00 45.06 80 SER A C 1
ATOM 611 O O . SER A 1 80 ? 7.751 45.618 -3.983 1.00 45.06 80 SER A O 1
ATOM 613 N N . ALA A 1 81 ? 5.744 44.869 -3.238 1.00 48.91 81 ALA A N 1
ATOM 614 C CA . ALA A 1 81 ? 4.823 45.574 -4.104 1.00 48.91 81 ALA A CA 1
ATOM 615 C C . ALA A 1 81 ? 4.945 47.110 -4.046 1.00 48.91 81 ALA A C 1
ATOM 617 O O . ALA A 1 81 ? 5.012 47.696 -2.966 1.00 48.91 81 ALA A O 1
ATOM 618 N N . ALA A 1 82 ? 4.856 47.735 -5.223 1.00 45.59 82 ALA A N 1
ATOM 619 C CA . ALA A 1 82 ? 4.286 49.062 -5.472 1.00 45.59 82 ALA A CA 1
ATOM 620 C C . ALA A 1 82 ? 3.830 49.130 -6.955 1.00 45.59 82 ALA A C 1
ATOM 622 O O . ALA A 1 82 ? 4.421 48.437 -7.788 1.00 45.59 82 ALA A O 1
ATOM 623 N N . PRO A 1 83 ? 2.761 49.877 -7.295 1.00 56.59 83 PRO A N 1
ATOM 624 C CA . PRO A 1 83 ? 1.971 49.661 -8.513 1.00 56.59 83 PRO A CA 1
ATOM 625 C C . PRO A 1 83 ? 2.529 50.399 -9.746 1.00 56.59 83 PRO A C 1
ATOM 627 O O . PRO A 1 83 ? 3.131 51.463 -9.587 1.00 56.59 83 PRO A O 1
ATOM 630 N N . PRO A 1 84 ? 2.285 49.911 -10.980 1.00 53.91 84 PRO A N 1
ATOM 631 C CA . PRO A 1 84 ? 2.594 50.667 -12.186 1.00 53.91 84 PRO A CA 1
ATOM 632 C C . PRO A 1 84 ? 1.427 51.581 -12.582 1.00 53.91 84 PRO A C 1
ATOM 634 O O . PRO A 1 84 ? 0.289 51.142 -12.746 1.00 53.91 84 PRO A O 1
ATOM 637 N N . ALA A 1 85 ? 1.745 52.861 -12.762 1.00 50.59 85 ALA A N 1
ATOM 638 C CA . ALA A 1 85 ? 0.942 53.800 -13.525 1.00 50.59 85 ALA A CA 1
ATOM 639 C C . ALA A 1 85 ? 1.234 53.622 -15.025 1.00 50.59 85 ALA A C 1
ATOM 641 O O . ALA A 1 85 ? 2.394 53.592 -15.439 1.00 50.59 85 ALA A O 1
ATOM 642 N N . ASP A 1 86 ? 0.169 53.537 -15.820 1.00 50.88 86 ASP A N 1
ATOM 643 C CA . ASP A 1 86 ? 0.165 53.772 -17.268 1.00 50.88 86 ASP A CA 1
ATOM 644 C C . ASP A 1 86 ? 0.767 55.154 -17.600 1.00 50.88 86 ASP A C 1
ATOM 646 O O . ASP A 1 86 ? 0.577 56.105 -16.833 1.00 50.88 86 ASP A O 1
ATOM 650 N N . PRO A 1 87 ? 1.439 55.326 -18.760 1.00 56.59 87 PRO A N 1
ATOM 651 C CA . PRO A 1 87 ? 0.666 55.761 -19.927 1.00 56.59 87 PRO A CA 1
ATOM 652 C C . PRO A 1 87 ? 1.156 55.267 -21.305 1.00 56.59 87 PRO A C 1
ATOM 654 O O . PRO A 1 87 ? 2.330 55.313 -21.650 1.00 56.59 87 PRO A O 1
ATOM 657 N N . ARG A 1 88 ? 0.159 54.955 -22.144 1.00 51.88 88 ARG A N 1
ATOM 658 C CA . ARG A 1 88 ? 0.020 55.342 -23.564 1.00 51.88 88 ARG A CA 1
ATOM 659 C C . ARG A 1 88 ? 1.224 55.121 -24.495 1.00 51.88 88 ARG A C 1
ATOM 661 O O . ARG A 1 88 ? 2.076 55.986 -24.661 1.00 51.88 88 ARG A O 1
ATOM 668 N N . GLY A 1 89 ? 1.119 54.062 -25.296 1.00 43.47 89 GLY A N 1
ATOM 669 C CA . GLY A 1 89 ? 1.790 53.929 -26.589 1.00 43.47 89 GLY A CA 1
ATOM 670 C C . GLY A 1 89 ? 0.790 53.553 -27.681 1.00 43.47 89 GLY A C 1
ATOM 671 O O . GLY A 1 89 ? 0.651 52.386 -28.025 1.00 43.47 89 GLY A O 1
ATOM 672 N N . THR A 1 90 ? 0.067 54.540 -28.212 1.00 55.62 90 THR A N 1
ATOM 673 C CA . THR A 1 90 ? -0.790 54.392 -29.397 1.00 55.62 90 THR A CA 1
ATOM 674 C C . THR A 1 90 ? 0.089 54.221 -30.636 1.00 55.62 90 THR A C 1
ATOM 676 O O . THR A 1 90 ? 0.562 55.212 -31.192 1.00 55.62 90 THR A O 1
ATOM 679 N N . THR A 1 91 ? 0.294 52.992 -31.114 1.00 53.31 91 THR A N 1
ATOM 680 C CA . THR A 1 91 ? 0.826 52.760 -32.464 1.00 53.31 91 THR A CA 1
ATOM 681 C C . THR A 1 91 ? -0.325 52.511 -33.437 1.00 53.31 91 THR A C 1
ATOM 683 O O . THR A 1 91 ? -1.079 51.544 -33.381 1.00 53.31 91 THR A O 1
ATOM 686 N N . ARG A 1 92 ? -0.488 53.507 -34.305 1.00 48.09 92 ARG A N 1
ATOM 687 C CA . ARG A 1 92 ? -1.479 53.653 -35.366 1.00 48.09 92 ARG A CA 1
ATOM 688 C C . ARG A 1 92 ? -1.282 52.560 -36.423 1.00 48.09 92 ARG A C 1
ATOM 690 O O . ARG A 1 92 ? -0.347 52.627 -37.214 1.00 48.09 92 ARG A O 1
ATOM 697 N N . ASN A 1 93 ? -2.179 51.580 -36.445 1.00 47.75 93 ASN A N 1
ATOM 698 C CA . ASN A 1 93 ? -2.217 50.537 -37.465 1.00 47.75 93 ASN A CA 1
ATOM 699 C C . ASN A 1 93 ? -2.895 51.099 -38.729 1.00 47.75 93 ASN A C 1
ATOM 701 O O . ASN A 1 93 ? -4.058 51.497 -38.689 1.00 47.75 93 ASN A O 1
ATOM 705 N N . THR A 1 94 ? -2.153 51.204 -39.830 1.00 62.41 94 THR A N 1
ATOM 706 C CA . THR A 1 94 ? -2.658 51.670 -41.133 1.00 62.41 94 THR A CA 1
ATOM 707 C C . THR A 1 94 ? -3.034 50.448 -41.981 1.00 62.41 94 THR A C 1
ATOM 709 O O . THR A 1 94 ? -2.197 49.559 -42.135 1.00 62.41 94 THR A O 1
ATOM 712 N N . PRO A 1 95 ? -4.255 50.357 -42.540 1.00 59.59 95 PRO A N 1
ATOM 713 C CA . PRO A 1 95 ? -4.629 49.242 -43.402 1.00 59.59 95 PRO A CA 1
ATOM 714 C C . PRO A 1 95 ? -3.947 49.379 -44.771 1.00 59.59 95 PRO A C 1
ATOM 716 O O . PRO A 1 95 ? -4.161 50.348 -45.499 1.00 59.59 95 PRO A O 1
ATOM 719 N N . ARG A 1 96 ? -3.099 48.402 -45.107 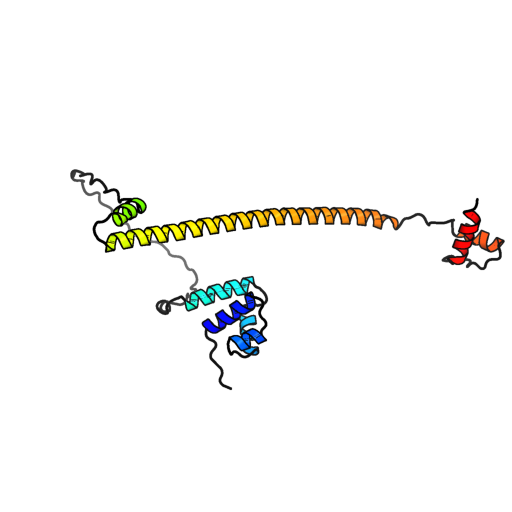1.00 58.22 96 ARG A N 1
ATOM 720 C CA . ARG A 1 96 ? -2.444 48.274 -46.414 1.00 58.22 96 ARG A CA 1
ATOM 721 C C . ARG A 1 96 ? -3.407 47.595 -47.407 1.00 58.22 96 ARG A C 1
ATOM 723 O O . ARG A 1 96 ? -3.982 46.571 -47.037 1.00 58.22 96 ARG A O 1
ATOM 730 N N . PRO A 1 97 ? -3.572 48.106 -48.642 1.00 61.19 97 PRO A N 1
ATOM 731 C CA . PRO A 1 97 ? -4.441 47.501 -49.650 1.00 61.19 97 PRO A CA 1
ATOM 732 C C . PRO A 1 97 ? -3.967 46.097 -50.035 1.00 61.19 97 PRO A C 1
ATOM 734 O O . PRO A 1 97 ? -2.791 45.879 -50.331 1.00 61.19 97 PRO A O 1
ATOM 737 N N . THR A 1 98 ? -4.899 45.152 -49.995 1.00 56.34 98 THR A N 1
ATOM 738 C CA . THR A 1 98 ? -4.743 43.748 -50.377 1.00 56.34 98 THR A CA 1
ATOM 739 C C . THR A 1 98 ? -4.676 43.589 -51.890 1.00 56.34 98 THR A C 1
ATOM 741 O O . THR A 1 98 ? -5.606 43.973 -52.596 1.00 56.34 98 THR A O 1
ATOM 744 N N . ASP A 1 99 ? -3.604 42.956 -52.353 1.00 59.66 99 ASP A N 1
ATOM 745 C CA . ASP A 1 99 ? -3.438 42.435 -53.709 1.00 59.66 99 ASP A CA 1
ATOM 746 C C . ASP A 1 99 ? -3.938 40.970 -53.721 1.00 59.66 99 ASP A C 1
ATOM 748 O O . ASP A 1 99 ? -3.489 40.183 -52.872 1.00 59.66 99 ASP A O 1
ATOM 752 N N . PRO A 1 100 ? -4.886 40.560 -54.588 1.00 64.00 100 PRO A N 1
ATOM 753 C CA . PRO A 1 100 ? -5.417 39.199 -54.600 1.00 64.00 100 PRO A CA 1
ATOM 754 C C . PRO A 1 100 ? -4.414 38.234 -55.247 1.00 64.00 100 PRO A C 1
ATOM 756 O O . PRO A 1 100 ? -4.497 37.893 -56.426 1.00 64.00 100 PRO A O 1
ATOM 759 N N . ARG A 1 101 ? -3.447 37.762 -54.456 1.00 56.75 101 ARG A N 1
ATOM 760 C CA . ARG A 1 101 ? -2.544 36.683 -54.870 1.00 56.75 101 ARG A CA 1
ATOM 761 C C . ARG A 1 101 ? -3.300 35.343 -54.827 1.00 56.75 101 ARG A C 1
ATOM 763 O O . ARG A 1 101 ? -3.886 35.031 -53.787 1.00 56.75 101 ARG A O 1
ATOM 770 N N . PRO A 1 102 ? -3.281 34.530 -55.901 1.00 59.28 102 PRO A N 1
ATOM 771 C CA . PRO A 1 102 ? -3.984 33.253 -55.936 1.00 59.28 102 PRO A CA 1
ATOM 772 C C . PRO A 1 102 ? -3.491 32.349 -54.806 1.00 59.28 102 PRO A C 1
ATOM 774 O O . PRO A 1 102 ? -2.304 32.028 -54.700 1.00 59.28 102 PRO A O 1
ATOM 777 N N . THR A 1 103 ? -4.418 31.973 -53.929 1.00 57.12 103 THR A N 1
ATOM 778 C CA . THR A 1 103 ? -4.182 31.054 -52.820 1.00 57.12 103 THR A CA 1
ATOM 779 C C . THR A 1 103 ? -4.032 29.654 -53.400 1.00 57.12 103 THR A C 1
ATOM 781 O O . THR A 1 103 ? -5.009 28.938 -53.598 1.00 57.12 103 THR A O 1
ATOM 784 N N . VAL A 1 104 ? -2.801 29.265 -53.725 1.00 60.59 104 VAL A N 1
ATOM 785 C CA . VAL A 1 104 ? -2.496 27.866 -54.024 1.00 60.59 104 VAL A CA 1
ATOM 786 C C . VAL A 1 104 ? -2.644 27.121 -52.701 1.00 60.59 104 VAL A C 1
ATOM 788 O O . VAL A 1 104 ? -1.817 27.268 -51.800 1.00 60.59 104 VAL A O 1
ATOM 791 N N . VAL A 1 105 ? -3.758 26.407 -52.540 1.00 58.97 105 VAL A N 1
ATOM 792 C CA . VAL A 1 105 ? -4.025 25.545 -51.387 1.00 58.97 105 VAL A CA 1
ATOM 793 C C . VAL A 1 105 ? -3.000 24.419 -51.442 1.00 58.97 105 VAL A C 1
ATOM 795 O O . VAL A 1 105 ? -3.195 23.405 -52.104 1.00 58.97 105 VAL A O 1
ATOM 798 N N . SER A 1 106 ? -1.850 24.647 -50.813 1.00 64.00 106 SER A N 1
ATOM 799 C CA . SER A 1 106 ? -0.793 23.653 -50.695 1.00 64.00 106 SER A CA 1
ATOM 800 C C . SER A 1 106 ? -1.346 22.520 -49.835 1.00 64.00 106 SER A C 1
ATOM 802 O O . SER A 1 106 ? -1.529 22.684 -48.625 1.00 64.00 106 SER A O 1
ATOM 804 N N . ALA A 1 107 ? -1.724 21.417 -50.484 1.00 64.81 107 ALA A N 1
ATOM 805 C CA . ALA A 1 107 ? -2.267 20.238 -49.833 1.00 64.81 107 ALA A CA 1
ATOM 806 C C . ALA A 1 107 ? -1.282 19.789 -48.748 1.00 64.81 107 ALA A C 1
ATOM 808 O O . ALA A 1 107 ? -0.140 19.429 -49.029 1.00 64.81 107 ALA A O 1
ATOM 809 N N . ARG A 1 108 ? -1.707 19.891 -47.486 1.00 64.62 108 ARG A N 1
ATOM 810 C CA . ARG A 1 108 ? -0.892 19.520 -46.331 1.00 64.62 108 ARG A CA 1
ATOM 811 C C . ARG A 1 108 ? -0.644 18.019 -46.412 1.00 64.62 108 ARG A C 1
ATOM 813 O O . ARG A 1 108 ? -1.576 17.236 -46.259 1.00 64.62 108 ARG A O 1
ATOM 820 N N . GLU A 1 109 ? 0.598 17.639 -46.673 1.00 74.62 109 GLU A N 1
ATOM 821 C CA . GLU A 1 109 ? 1.015 16.244 -46.727 1.00 74.62 109 GLU A CA 1
ATOM 822 C C . GLU A 1 109 ? 0.670 15.574 -45.387 1.00 74.62 109 GLU A C 1
ATOM 824 O O . GLU A 1 109 ? 1.139 15.991 -44.319 1.00 74.62 109 GLU A O 1
ATOM 829 N N . VAL A 1 110 ? -0.239 14.596 -45.425 1.00 83.31 110 VAL A N 1
ATOM 830 C CA . VAL A 1 110 ? -0.658 13.858 -44.234 1.00 83.31 110 VAL A CA 1
ATOM 831 C C . VAL A 1 110 ? 0.524 13.002 -43.817 1.00 83.31 110 VAL A C 1
ATOM 833 O O . VAL A 1 110 ? 0.909 12.067 -44.516 1.00 83.31 110 VAL A O 1
ATOM 836 N N . LYS A 1 111 ? 1.137 13.350 -42.686 1.00 87.06 111 LYS A N 1
ATOM 837 C CA . LYS A 1 111 ? 2.241 12.564 -42.143 1.00 87.06 111 LYS A CA 1
ATOM 838 C C . LYS A 1 111 ? 1.706 11.171 -41.788 1.00 87.06 111 LYS A C 1
ATOM 840 O O . LYS A 1 111 ? 0.708 11.105 -41.066 1.00 87.06 111 LYS A O 1
ATOM 845 N N . PRO A 1 112 ? 2.344 10.089 -42.265 1.00 87.88 112 PRO A N 1
ATOM 846 C CA . PRO A 1 112 ? 1.922 8.733 -41.941 1.00 87.88 112 PRO A CA 1
ATOM 847 C C . PRO A 1 112 ? 1.971 8.512 -40.430 1.00 87.88 112 PRO A C 1
ATOM 849 O O . PRO A 1 112 ? 2.819 9.069 -39.722 1.00 87.88 112 PRO A O 1
ATOM 852 N N . SER A 1 113 ? 1.045 7.700 -39.935 1.00 94.44 113 SER A N 1
ATOM 853 C CA . SER A 1 113 ? 0.982 7.343 -38.522 1.00 94.44 113 SER A CA 1
ATOM 854 C C . SER A 1 113 ? 2.231 6.561 -38.098 1.00 94.44 113 SER A C 1
ATOM 856 O O . SER A 1 113 ? 2.900 5.911 -38.906 1.00 94.44 113 SER A O 1
ATOM 858 N N . ALA A 1 114 ? 2.555 6.587 -36.802 1.00 91.25 114 ALA A N 1
ATOM 859 C CA . ALA A 1 114 ? 3.713 5.862 -36.275 1.00 91.25 114 ALA A CA 1
ATOM 860 C C . ALA A 1 114 ? 3.651 4.354 -36.585 1.00 91.25 114 ALA A C 1
ATOM 862 O O . ALA A 1 114 ? 4.671 3.753 -36.914 1.00 91.25 114 ALA A O 1
ATOM 863 N N . ASN A 1 115 ? 2.453 3.762 -36.555 1.00 93.06 115 ASN A N 1
ATOM 864 C CA . ASN A 1 115 ? 2.253 2.349 -36.872 1.00 93.06 115 ASN A CA 1
ATOM 865 C C . ASN A 1 115 ? 2.549 2.055 -38.346 1.00 93.06 115 ASN A C 1
ATOM 867 O O . ASN A 1 115 ? 3.268 1.104 -38.642 1.00 93.06 115 ASN A O 1
ATOM 871 N N . GLU A 1 116 ? 2.077 2.899 -39.266 1.00 94.69 116 GLU A N 1
ATOM 872 C CA . GLU A 1 116 ? 2.377 2.757 -40.696 1.00 94.69 116 GLU A CA 1
ATOM 873 C C . GLU A 1 116 ? 3.880 2.870 -40.966 1.00 94.69 116 GLU A C 1
ATOM 875 O O . GLU A 1 116 ? 4.437 2.052 -41.697 1.00 94.69 116 GLU A O 1
ATOM 880 N N . LEU A 1 117 ? 4.567 3.817 -40.319 1.00 95.75 117 LEU A N 1
ATOM 881 C CA . LEU A 1 117 ? 6.019 3.962 -40.438 1.00 95.75 117 LEU A CA 1
ATOM 882 C C . LEU A 1 117 ? 6.776 2.729 -39.937 1.00 95.75 117 LEU A C 1
ATOM 884 O O . LEU A 1 117 ? 7.770 2.343 -40.549 1.00 95.75 117 LEU A O 1
ATOM 888 N N . ILE A 1 118 ? 6.315 2.092 -38.860 1.00 95.62 118 ILE A N 1
ATOM 889 C CA . ILE A 1 118 ? 6.918 0.862 -38.333 1.00 95.62 118 ILE A CA 1
ATOM 890 C C . ILE A 1 118 ? 6.724 -0.294 -39.311 1.00 95.62 118 ILE A C 1
ATOM 892 O O . ILE A 1 118 ? 7.691 -1.001 -39.603 1.00 95.62 118 ILE A O 1
ATOM 896 N N . VAL A 1 119 ? 5.517 -0.461 -39.864 1.00 96.62 119 VAL A N 1
ATOM 897 C CA . VAL A 1 119 ? 5.243 -1.505 -40.861 1.00 96.62 119 VAL A CA 1
ATOM 898 C C . VAL A 1 119 ? 6.109 -1.292 -42.102 1.00 96.62 119 VAL A C 1
ATOM 900 O O . VAL A 1 119 ? 6.820 -2.206 -42.523 1.00 96.62 119 VAL A O 1
ATOM 903 N N . VAL A 1 120 ? 6.147 -0.073 -42.644 1.00 97.19 120 VAL A N 1
ATOM 904 C CA . VAL A 1 120 ? 6.987 0.263 -43.803 1.00 97.19 120 VAL A CA 1
ATOM 905 C C . VAL A 1 120 ? 8.474 0.058 -43.491 1.00 97.19 120 VAL A C 1
ATOM 907 O O . VAL A 1 120 ? 9.199 -0.520 -44.303 1.00 97.19 120 VAL A O 1
ATOM 910 N N . ALA A 1 121 ? 8.943 0.461 -42.306 1.00 96.69 121 ALA A N 1
ATOM 911 C CA . ALA A 1 121 ? 10.331 0.270 -41.893 1.00 96.69 121 ALA A CA 1
ATOM 912 C C . ALA A 1 121 ? 10.695 -1.216 -41.761 1.00 96.69 121 ALA A C 1
ATOM 914 O O . ALA A 1 121 ? 11.761 -1.621 -42.227 1.00 96.69 121 ALA A O 1
ATOM 915 N N . SER A 1 122 ? 9.806 -2.032 -41.187 1.00 95.44 122 SER A N 1
ATOM 916 C CA . SER A 1 122 ? 9.999 -3.478 -41.013 1.00 95.44 122 SER A CA 1
ATOM 917 C C . SER A 1 122 ? 10.078 -4.240 -42.342 1.00 95.44 122 SER A C 1
ATOM 919 O O . SER A 1 122 ? 10.832 -5.206 -42.446 1.00 95.44 122 SER A O 1
ATOM 921 N N . ASN A 1 123 ? 9.403 -3.737 -43.381 1.00 96.88 123 ASN A N 1
ATOM 922 C CA . ASN A 1 123 ? 9.413 -4.293 -44.736 1.00 96.88 123 ASN A CA 1
ATOM 923 C C . ASN A 1 123 ? 10.482 -3.669 -45.651 1.00 96.88 123 ASN A C 1
ATOM 925 O O . ASN A 1 123 ? 10.575 -4.011 -46.829 1.00 96.88 123 ASN A O 1
ATOM 929 N N . SER A 1 124 ? 11.304 -2.748 -45.141 1.00 97.44 124 SER A N 1
ATOM 930 C CA . SER A 1 124 ? 12.320 -2.074 -45.949 1.00 97.44 124 SER A CA 1
ATOM 931 C C . SER A 1 124 ? 13.358 -3.068 -46.507 1.00 97.44 124 SER A C 1
ATOM 933 O O . SER A 1 124 ? 13.787 -3.984 -45.804 1.00 97.44 124 SER A O 1
ATOM 935 N N . PRO A 1 125 ? 13.875 -2.890 -47.736 1.00 97.62 125 PRO A N 1
ATOM 936 C CA . PRO A 1 125 ? 14.982 -3.715 -48.229 1.00 97.62 125 PRO A CA 1
ATOM 937 C C . PRO A 1 125 ? 16.291 -3.459 -47.459 1.00 97.62 125 PRO A C 1
ATOM 939 O O . PRO A 1 125 ? 17.172 -4.318 -47.418 1.00 97.62 125 PRO A O 1
ATOM 942 N N . LYS A 1 126 ? 16.428 -2.293 -46.807 1.00 98.50 126 LYS A N 1
ATOM 943 C CA . LYS A 1 126 ? 17.624 -1.911 -46.046 1.00 98.50 126 LYS A CA 1
ATOM 944 C C . LYS A 1 126 ? 17.620 -2.573 -44.666 1.00 98.50 126 LYS A C 1
ATOM 946 O O . LYS A 1 126 ? 16.779 -2.259 -43.824 1.00 98.50 126 LYS A O 1
ATOM 951 N N . ALA A 1 127 ? 18.621 -3.411 -44.392 1.00 98.00 127 ALA A N 1
ATOM 952 C CA . ALA A 1 127 ? 18.725 -4.173 -43.142 1.00 98.00 127 ALA A CA 1
ATOM 953 C C . ALA A 1 127 ? 18.650 -3.300 -41.872 1.00 98.00 127 ALA A C 1
ATOM 955 O O . ALA A 1 127 ? 17.933 -3.636 -40.932 1.00 98.00 127 ALA A O 1
ATOM 956 N N . ARG A 1 128 ? 19.326 -2.141 -41.866 1.00 97.69 128 ARG A N 1
ATOM 957 C CA . ARG A 1 128 ? 19.319 -1.206 -40.726 1.00 97.69 128 ARG A CA 1
ATOM 958 C C . ARG A 1 128 ? 17.923 -0.650 -40.427 1.00 97.69 128 ARG A C 1
ATOM 960 O O . ARG A 1 128 ? 17.549 -0.551 -39.263 1.00 97.69 128 ARG A O 1
ATOM 967 N N . THR A 1 129 ? 17.157 -0.298 -41.459 1.00 97.75 129 THR A N 1
ATOM 968 C CA . THR A 1 129 ? 15.802 0.251 -41.302 1.00 97.75 129 THR A CA 1
ATOM 969 C C . THR A 1 129 ? 14.842 -0.806 -40.768 1.00 97.75 129 THR A C 1
ATOM 971 O O . THR A 1 129 ? 14.082 -0.509 -39.850 1.00 97.75 129 THR A O 1
ATOM 974 N N . ARG A 1 130 ? 14.947 -2.057 -41.241 1.00 98.25 130 ARG A N 1
ATOM 975 C CA . ARG A 1 130 ? 14.174 -3.174 -40.675 1.00 98.25 130 ARG A CA 1
ATOM 976 C C . ARG A 1 130 ? 14.476 -3.402 -39.205 1.00 98.25 130 ARG A C 1
ATOM 978 O O . ARG A 1 130 ? 13.552 -3.492 -38.406 1.00 98.25 130 ARG A O 1
ATOM 985 N N . ALA A 1 131 ? 15.760 -3.449 -38.844 1.00 97.19 131 ALA A N 1
ATOM 986 C CA . ALA A 1 131 ? 16.180 -3.640 -37.459 1.00 97.19 131 ALA A CA 1
ATOM 987 C C . ALA A 1 131 ? 15.634 -2.533 -36.539 1.00 97.19 131 ALA A C 1
ATOM 989 O O . ALA A 1 131 ? 15.171 -2.819 -35.436 1.00 97.19 131 ALA A O 1
ATOM 990 N N . LEU A 1 132 ? 15.625 -1.279 -37.009 1.00 97.56 132 LEU A N 1
ATOM 991 C CA . LEU A 1 132 ? 14.997 -0.173 -36.285 1.00 97.56 132 LEU A CA 1
ATOM 992 C C . LEU A 1 132 ? 13.478 -0.341 -36.174 1.00 97.56 132 LEU A C 1
ATOM 994 O O . LEU A 1 132 ? 12.951 -0.163 -35.081 1.00 97.56 132 LEU A O 1
ATOM 998 N N . GLY A 1 133 ? 12.787 -0.729 -37.249 1.00 96.44 133 GLY A N 1
ATOM 999 C CA . GLY A 1 133 ? 11.345 -1.002 -37.219 1.00 96.44 133 GLY A CA 1
ATOM 1000 C C . GLY A 1 133 ? 10.977 -2.071 -36.187 1.00 96.44 133 GLY A C 1
ATOM 1001 O O . GLY A 1 133 ? 10.107 -1.842 -35.350 1.00 96.44 133 GLY A O 1
ATOM 1002 N N . VAL A 1 134 ? 11.708 -3.191 -36.169 1.00 97.12 134 VAL A N 1
ATOM 1003 C CA . VAL A 1 134 ? 11.523 -4.273 -35.184 1.00 97.12 134 VAL A CA 1
ATOM 1004 C C . VAL A 1 134 ? 11.784 -3.780 -33.758 1.00 97.12 134 VAL A C 1
ATOM 1006 O O . VAL A 1 134 ? 10.993 -4.052 -32.858 1.00 97.12 134 VAL A O 1
ATOM 1009 N N . LYS A 1 135 ? 12.860 -3.012 -33.539 1.00 97.88 135 LYS A N 1
ATOM 1010 C CA . LYS A 1 135 ? 13.181 -2.464 -32.213 1.00 97.88 135 LYS A CA 1
ATOM 1011 C C . LYS A 1 135 ? 12.098 -1.510 -31.709 1.00 97.88 135 LYS A C 1
ATOM 1013 O O . LYS A 1 135 ? 11.718 -1.586 -30.546 1.00 97.88 135 LYS A O 1
ATOM 1018 N N . VAL A 1 136 ? 11.602 -0.619 -32.566 1.00 97.50 136 VAL A N 1
ATOM 1019 C CA . VAL A 1 136 ? 10.533 0.319 -32.199 1.00 97.50 136 VAL A CA 1
ATOM 1020 C C . VAL A 1 136 ? 9.239 -0.435 -31.895 1.00 97.50 136 VAL A C 1
ATOM 1022 O O . VAL A 1 136 ? 8.612 -0.150 -30.879 1.00 97.50 136 VAL A O 1
ATOM 1025 N N . ALA A 1 137 ? 8.878 -1.440 -32.699 1.00 96.38 137 ALA A N 1
ATOM 1026 C CA . ALA A 1 137 ? 7.717 -2.287 -32.428 1.00 96.38 137 ALA A CA 1
ATOM 1027 C C . ALA A 1 137 ? 7.818 -2.980 -31.057 1.00 96.38 137 ALA A C 1
ATOM 1029 O O . ALA A 1 137 ? 6.857 -2.972 -30.291 1.00 96.38 137 ALA A O 1
ATOM 1030 N N . ALA A 1 138 ? 8.997 -3.511 -30.714 1.00 97.12 138 ALA A N 1
ATOM 1031 C CA . ALA A 1 138 ? 9.239 -4.130 -29.413 1.00 97.12 138 ALA A CA 1
ATOM 1032 C C . ALA A 1 138 ? 9.096 -3.131 -28.249 1.00 97.12 138 ALA A C 1
ATOM 1034 O O . ALA A 1 138 ? 8.470 -3.456 -27.244 1.00 97.12 138 ALA A O 1
ATOM 1035 N N . LEU A 1 139 ? 9.618 -1.906 -28.392 1.00 97.31 139 LEU A N 1
ATOM 1036 C CA . LEU A 1 139 ? 9.488 -0.858 -27.370 1.00 97.31 139 LEU A CA 1
ATOM 1037 C C . LEU A 1 139 ? 8.036 -0.405 -27.173 1.00 97.31 139 LEU A C 1
ATOM 1039 O O . LEU A 1 139 ? 7.617 -0.183 -26.041 1.00 97.31 139 LEU A O 1
ATOM 1043 N N . ILE A 1 140 ? 7.256 -0.292 -28.252 1.00 97.06 140 ILE A N 1
ATOM 1044 C CA . ILE A 1 140 ? 5.819 0.004 -28.154 1.00 97.06 140 ILE A CA 1
ATOM 1045 C C . ILE A 1 140 ? 5.084 -1.149 -27.462 1.00 97.06 140 ILE A C 1
ATOM 1047 O O . ILE A 1 140 ? 4.228 -0.900 -26.615 1.00 97.06 140 ILE A O 1
ATOM 1051 N N . GLY A 1 141 ? 5.457 -2.396 -27.766 1.00 96.69 141 GLY A N 1
ATOM 1052 C CA . GLY A 1 141 ? 4.970 -3.580 -27.062 1.00 96.69 141 GLY A CA 1
ATOM 1053 C C . GLY A 1 141 ? 5.219 -3.503 -25.553 1.00 96.69 141 GLY A C 1
ATOM 1054 O O . GLY A 1 141 ? 4.263 -3.598 -24.785 1.00 96.69 141 GLY A O 1
ATOM 1055 N N . ASP A 1 142 ? 6.459 -3.247 -25.126 1.00 97.62 142 ASP A N 1
ATOM 1056 C CA . ASP A 1 142 ? 6.823 -3.098 -23.704 1.00 97.62 142 ASP A CA 1
ATOM 1057 C C . ASP A 1 142 ? 6.037 -1.961 -23.027 1.00 97.62 142 ASP A C 1
ATOM 1059 O O . ASP A 1 142 ? 5.416 -2.160 -21.983 1.00 97.62 142 ASP A O 1
ATOM 1063 N N . LEU A 1 143 ? 5.962 -0.781 -23.653 1.00 97.62 143 LEU A N 1
ATOM 1064 C CA . LEU A 1 143 ? 5.186 0.346 -23.122 1.00 97.62 143 LEU A CA 1
ATOM 1065 C C . LEU A 1 143 ? 3.697 0.010 -22.969 1.00 97.62 143 LEU A C 1
ATOM 1067 O O . LEU A 1 143 ? 3.098 0.336 -21.945 1.00 97.62 143 LEU A O 1
ATOM 1071 N N . SER A 1 144 ? 3.103 -0.672 -23.953 1.00 97.19 144 SER A N 1
ATOM 1072 C CA . SER A 1 144 ? 1.699 -1.090 -23.882 1.00 97.19 144 SER A CA 1
ATOM 1073 C C . SER A 1 144 ? 1.448 -2.087 -22.745 1.00 97.19 144 SER A C 1
ATOM 1075 O O . SER A 1 144 ? 0.443 -1.978 -22.041 1.00 97.19 144 SER A O 1
ATOM 1077 N N . GLN A 1 145 ? 2.384 -3.012 -22.506 1.00 97.44 145 GLN A N 1
ATOM 1078 C CA . GLN A 1 145 ? 2.303 -3.971 -21.406 1.00 97.44 145 GLN A CA 1
ATOM 1079 C C . GLN A 1 145 ? 2.419 -3.281 -20.047 1.00 97.44 145 GLN A C 1
ATOM 1081 O O . GLN A 1 145 ? 1.647 -3.598 -19.143 1.00 97.44 145 GLN A O 1
ATOM 1086 N N . ARG A 1 146 ? 3.327 -2.308 -19.909 1.00 97.31 146 ARG A N 1
ATOM 1087 C CA . ARG A 1 146 ? 3.480 -1.520 -18.678 1.00 97.31 146 ARG A CA 1
ATOM 1088 C C . ARG A 1 146 ? 2.238 -0.695 -18.363 1.00 97.31 146 ARG A C 1
ATOM 1090 O O . ARG A 1 146 ? 1.781 -0.728 -17.229 1.00 97.31 146 ARG A O 1
ATOM 1097 N N . LEU A 1 147 ? 1.650 -0.029 -19.359 1.00 97.69 147 LEU A N 1
ATOM 1098 C CA . LEU A 1 147 ? 0.399 0.717 -19.172 1.00 97.69 147 LEU A CA 1
ATOM 1099 C C . LEU A 1 147 ? -0.763 -0.201 -18.777 1.00 97.69 147 LEU A C 1
ATOM 1101 O O . LEU A 1 147 ? -1.547 0.135 -17.893 1.00 97.69 147 LEU A O 1
ATOM 1105 N N . ALA A 1 148 ? -0.861 -1.385 -19.387 1.00 97.12 148 ALA A N 1
ATOM 1106 C CA . ALA A 1 148 ? -1.870 -2.367 -19.002 1.00 97.12 148 ALA A CA 1
ATOM 1107 C C . ALA A 1 148 ? -1.652 -2.904 -17.576 1.00 97.12 148 ALA A C 1
ATOM 1109 O O . ALA A 1 148 ? -2.623 -3.184 -16.875 1.00 97.12 148 ALA A O 1
ATOM 1110 N N . ALA A 1 149 ? -0.399 -3.066 -17.141 1.00 96.38 149 ALA A N 1
ATOM 1111 C CA . ALA A 1 149 ? -0.076 -3.444 -15.768 1.00 96.38 149 ALA A CA 1
ATOM 1112 C C . ALA A 1 149 ? -0.456 -2.333 -14.776 1.00 96.38 149 ALA A C 1
ATOM 1114 O O . ALA A 1 149 ? -1.150 -2.614 -13.803 1.00 96.38 149 ALA A O 1
ATOM 1115 N N . GLU A 1 150 ? -0.102 -1.081 -15.072 1.00 97.25 150 GLU A N 1
ATOM 1116 C CA . GLU A 1 150 ? -0.450 0.078 -14.244 1.00 97.25 150 GLU A CA 1
ATOM 1117 C C . GLU A 1 150 ? -1.971 0.227 -14.084 1.00 97.25 150 GLU A C 1
ATOM 1119 O O . GLU A 1 150 ? -2.468 0.434 -12.978 1.00 97.25 150 GLU A O 1
ATOM 1124 N N . GLU A 1 151 ? -2.742 0.061 -15.161 1.00 97.06 151 GLU A N 1
ATOM 1125 C CA . GLU A 1 151 ? -4.203 0.141 -15.084 1.00 97.06 151 GLU A CA 1
ATOM 1126 C C . GLU A 1 151 ? -4.793 -0.989 -14.225 1.00 97.06 151 GLU A C 1
ATOM 1128 O O . GLU A 1 151 ? -5.695 -0.756 -13.418 1.00 97.06 151 GLU A O 1
ATOM 1133 N N . ARG A 1 152 ? -4.249 -2.211 -14.317 1.00 97.56 152 ARG A N 1
ATOM 1134 C CA . ARG A 1 152 ? -4.657 -3.319 -13.434 1.00 97.56 152 ARG A CA 1
ATOM 1135 C C . ARG A 1 152 ? -4.346 -3.018 -11.972 1.00 97.56 152 ARG A C 1
ATOM 1137 O O . ARG A 1 152 ? -5.179 -3.310 -11.118 1.00 97.56 152 ARG A O 1
ATOM 1144 N N . GLU A 1 153 ? -3.189 -2.430 -11.681 1.00 97.31 153 GLU A N 1
ATOM 1145 C CA . GLU A 1 153 ? -2.825 -2.011 -10.325 1.00 97.31 153 GLU A CA 1
ATOM 1146 C C . GLU A 1 153 ? -3.771 -0.926 -9.802 1.00 97.31 153 GLU A C 1
ATOM 1148 O O . GLU A 1 153 ? -4.257 -1.033 -8.677 1.00 97.31 153 GLU A O 1
ATOM 1153 N N . ARG A 1 154 ? -4.115 0.075 -10.621 1.00 96.94 154 ARG A N 1
ATOM 1154 C CA . ARG A 1 154 ? -5.082 1.123 -10.253 1.00 96.94 154 ARG A CA 1
ATOM 1155 C C . ARG A 1 154 ? -6.461 0.546 -9.947 1.00 96.94 154 ARG A C 1
ATOM 1157 O O . ARG A 1 154 ? -7.058 0.899 -8.929 1.00 96.94 154 ARG A O 1
ATOM 1164 N N . VAL A 1 155 ? -6.953 -0.367 -10.784 1.00 97.44 155 VAL A N 1
ATOM 1165 C CA . VAL A 1 155 ? -8.235 -1.051 -10.559 1.00 97.44 155 VAL A CA 1
ATOM 1166 C C . VAL A 1 155 ? -8.180 -1.913 -9.294 1.00 97.44 155 VAL A C 1
ATOM 1168 O O . VAL A 1 155 ? -9.112 -1.869 -8.490 1.00 97.44 155 VAL A O 1
ATOM 1171 N N . ALA A 1 156 ? -7.087 -2.646 -9.067 1.00 96.44 156 ALA A N 1
ATOM 1172 C CA . ALA A 1 156 ? -6.900 -3.452 -7.862 1.00 96.44 156 ALA A CA 1
ATOM 1173 C C . ALA A 1 156 ? -6.870 -2.587 -6.591 1.00 96.44 156 ALA A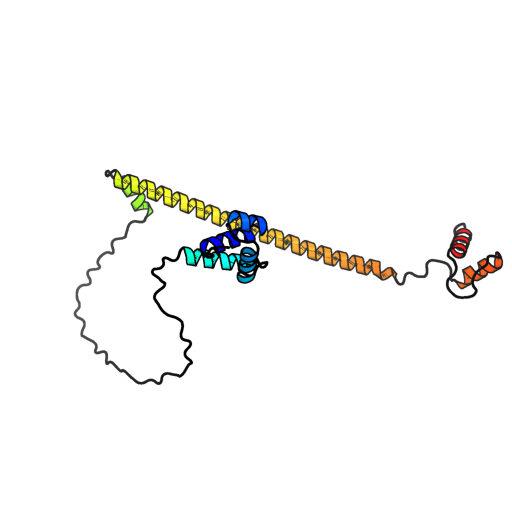 C 1
ATOM 1175 O O . ALA A 1 156 ? -7.576 -2.887 -5.629 1.00 96.44 156 ALA A O 1
ATOM 1176 N N . GLN A 1 157 ? -6.140 -1.469 -6.605 1.00 96.44 157 GLN A N 1
ATOM 1177 C CA . GLN A 1 157 ? -6.104 -0.516 -5.493 1.00 96.44 157 GLN A CA 1
ATOM 1178 C C . GLN A 1 157 ? -7.475 0.118 -5.235 1.00 96.44 157 GLN A C 1
ATOM 1180 O O . GLN A 1 157 ? -7.874 0.292 -4.083 1.00 96.44 157 GLN A O 1
ATOM 1185 N N . ALA A 1 158 ? -8.221 0.468 -6.286 1.00 96.12 158 ALA A N 1
ATOM 1186 C CA . ALA A 1 158 ? -9.576 0.993 -6.144 1.00 96.12 158 ALA A CA 1
ATOM 1187 C C . ALA A 1 158 ? -10.520 -0.051 -5.524 1.00 96.12 158 ALA A C 1
ATOM 1189 O O . ALA A 1 158 ? -11.297 0.275 -4.622 1.00 96.12 158 ALA A O 1
ATOM 1190 N N . ALA A 1 159 ? -10.414 -1.313 -5.949 1.00 97.25 159 ALA A N 1
ATOM 1191 C CA . ALA A 1 159 ? -11.178 -2.420 -5.385 1.00 97.25 159 ALA A CA 1
ATOM 1192 C C . ALA A 1 159 ? -10.821 -2.675 -3.911 1.00 97.25 159 ALA A C 1
ATOM 1194 O O . ALA A 1 159 ? -11.718 -2.852 -3.085 1.00 97.25 159 ALA A O 1
ATOM 1195 N N . GLU A 1 160 ? -9.535 -2.631 -3.556 1.00 96.69 160 GLU A N 1
ATOM 1196 C CA . GLU A 1 160 ? -9.077 -2.778 -2.174 1.00 96.69 160 GLU A CA 1
ATOM 1197 C C . GLU A 1 160 ? -9.592 -1.637 -1.288 1.00 96.69 160 GLU A C 1
ATOM 1199 O O . GLU A 1 160 ? -10.150 -1.887 -0.218 1.00 96.69 160 GLU A O 1
ATOM 1204 N N . LYS A 1 161 ? -9.498 -0.385 -1.750 1.00 97.38 161 LYS A N 1
ATOM 1205 C CA . LYS A 1 161 ? -10.051 0.779 -1.039 1.00 97.38 161 LYS A CA 1
ATOM 1206 C C . LYS A 1 161 ? -11.556 0.641 -0.823 1.00 97.38 161 LYS A C 1
ATOM 1208 O O . LYS A 1 161 ? -12.035 0.884 0.283 1.00 97.38 161 LYS A O 1
ATOM 1213 N N . ALA A 1 162 ? -12.300 0.197 -1.837 1.00 96.94 162 ALA A N 1
ATOM 1214 C CA . ALA A 1 162 ? -13.735 -0.048 -1.716 1.00 96.94 162 ALA A CA 1
ATOM 1215 C C . ALA A 1 162 ? -14.052 -1.181 -0.721 1.00 96.94 162 ALA A C 1
ATOM 1217 O O . ALA A 1 162 ? -15.001 -1.074 0.057 1.00 96.94 162 ALA A O 1
ATOM 1218 N N . ALA A 1 163 ? -13.256 -2.254 -0.703 1.00 97.62 163 ALA A N 1
ATOM 1219 C CA . ALA A 1 163 ? -13.403 -3.338 0.265 1.00 97.62 163 ALA A CA 1
ATOM 1220 C C . ALA A 1 163 ? -13.086 -2.875 1.697 1.00 97.62 163 ALA A C 1
ATOM 1222 O O . ALA A 1 163 ? -13.830 -3.190 2.627 1.00 97.62 163 ALA A O 1
ATOM 1223 N N . ASN A 1 164 ? -12.030 -2.081 1.877 1.00 96.69 164 ASN A N 1
ATOM 1224 C CA . ASN A 1 164 ? -11.652 -1.521 3.171 1.00 96.69 164 ASN A CA 1
ATOM 1225 C C . ASN A 1 164 ? -12.701 -0.530 3.690 1.00 96.69 164 ASN A C 1
ATOM 1227 O O . ASN A 1 164 ? -13.055 -0.596 4.864 1.00 96.69 164 ASN A O 1
ATOM 1231 N N . ALA A 1 165 ? -13.283 0.305 2.824 1.00 97.75 165 ALA A N 1
ATOM 1232 C CA . ALA A 1 165 ? -14.392 1.183 3.197 1.00 97.75 165 ALA A CA 1
ATOM 1233 C C . ALA A 1 165 ? -15.598 0.391 3.737 1.00 97.75 165 ALA A C 1
ATOM 1235 O O . ALA A 1 165 ? -16.140 0.733 4.786 1.00 97.75 165 ALA A O 1
ATOM 1236 N N . LYS A 1 166 ? -15.966 -0.723 3.085 1.00 98.12 166 LYS A N 1
ATOM 1237 C CA . LYS A 1 166 ? -17.037 -1.614 3.568 1.00 98.12 166 LYS A CA 1
ATOM 1238 C C . LYS A 1 166 ? -16.698 -2.264 4.913 1.00 98.12 166 LYS A C 1
ATOM 1240 O O . LYS A 1 166 ? -17.564 -2.383 5.775 1.00 98.12 166 LYS A O 1
ATOM 1245 N N . ARG A 1 167 ? -15.441 -2.680 5.114 1.00 96.88 167 ARG A N 1
ATOM 1246 C CA . ARG A 1 167 ? -14.978 -3.236 6.400 1.00 96.88 167 ARG A CA 1
ATOM 1247 C C . ARG A 1 167 ? -15.080 -2.205 7.524 1.00 96.88 167 ARG A C 1
ATOM 1249 O O . ARG A 1 167 ? -15.556 -2.552 8.598 1.00 96.88 167 ARG A O 1
ATOM 1256 N N . LEU A 1 168 ? -14.687 -0.957 7.269 1.00 97.75 168 LEU A N 1
ATOM 1257 C CA . LEU A 1 168 ? -14.789 0.132 8.245 1.00 97.75 168 LEU A CA 1
ATOM 1258 C C . LEU A 1 168 ? -16.244 0.437 8.613 1.00 97.75 168 LEU A C 1
ATOM 1260 O O . LEU A 1 168 ? -16.553 0.509 9.798 1.00 97.75 168 LEU A O 1
ATOM 1264 N N . GLN A 1 169 ? -17.145 0.507 7.627 1.00 98.12 169 GLN A N 1
ATOM 1265 C CA . GLN A 1 169 ? -18.586 0.651 7.882 1.00 98.12 169 GLN A CA 1
ATOM 1266 C C . GLN A 1 169 ? -19.114 -0.478 8.774 1.00 98.12 169 GLN A C 1
ATOM 1268 O O . GLN A 1 169 ? -19.832 -0.232 9.740 1.00 98.12 169 GLN A O 1
ATOM 1273 N N . ARG A 1 170 ? -18.701 -1.724 8.510 1.00 98.06 170 ARG A N 1
ATOM 1274 C CA . ARG A 1 170 ? -19.113 -2.868 9.328 1.00 98.06 170 ARG A CA 1
ATOM 1275 C C . ARG A 1 170 ? -18.581 -2.798 10.762 1.00 98.06 170 ARG A C 1
ATOM 1277 O O . ARG A 1 170 ? -19.285 -3.199 11.685 1.00 98.06 170 ARG A O 1
ATOM 1284 N N . ILE A 1 171 ? -17.353 -2.319 10.954 1.00 96.56 171 ILE A N 1
ATOM 1285 C CA . ILE A 1 171 ? -16.781 -2.109 12.291 1.00 96.56 171 ILE A CA 1
ATOM 1286 C C . ILE A 1 171 ? -17.601 -1.059 13.044 1.00 96.56 171 ILE A C 1
ATOM 1288 O O . ILE A 1 171 ? -18.004 -1.316 14.174 1.00 96.56 171 ILE A O 1
ATOM 1292 N N . GLU A 1 172 ? -17.923 0.067 12.407 1.00 98.12 172 GLU A N 1
ATOM 1293 C CA . GLU A 1 172 ? -18.726 1.133 13.015 1.00 98.12 172 GLU A CA 1
ATOM 1294 C C . GLU A 1 172 ? -20.130 0.646 13.420 1.00 98.12 172 GLU A C 1
ATOM 1296 O O . GLU A 1 172 ? -20.592 0.910 14.533 1.00 98.12 172 GLU A O 1
ATOM 1301 N N . GLU A 1 173 ? -20.792 -0.140 12.564 1.00 98.19 173 GLU A N 1
ATOM 1302 C CA . GLU A 1 173 ? -22.072 -0.783 12.887 1.00 98.19 173 GLU A CA 1
ATOM 1303 C C . GLU A 1 173 ? -21.973 -1.681 14.129 1.00 98.19 173 GLU A C 1
ATOM 1305 O O . GLU A 1 173 ? -22.806 -1.591 15.036 1.00 98.19 173 GLU A O 1
ATOM 1310 N N . LEU A 1 174 ? -20.947 -2.538 14.185 1.00 97.62 174 LEU A N 1
ATOM 1311 C CA . LEU A 1 174 ? -20.725 -3.454 15.303 1.00 97.62 174 LEU A CA 1
ATOM 1312 C C . LEU A 1 174 ? -20.384 -2.703 16.594 1.00 97.62 174 LEU A C 1
ATOM 1314 O O . LEU A 1 174 ? -20.851 -3.076 17.670 1.00 97.62 174 LEU A O 1
ATOM 1318 N N . GLU A 1 175 ? -19.615 -1.620 16.515 1.00 97.38 175 GLU A N 1
ATOM 1319 C CA . GLU A 1 175 ? -19.327 -0.762 17.665 1.00 97.38 175 GLU A CA 1
ATOM 1320 C C . GLU A 1 175 ? -20.592 -0.075 18.190 1.00 97.38 175 GLU A C 1
ATOM 1322 O O . GLU A 1 175 ? -20.820 -0.027 19.407 1.00 97.38 175 GLU A O 1
ATOM 1327 N N . ALA A 1 176 ? -21.459 0.404 17.294 1.00 97.25 176 ALA A N 1
ATOM 1328 C CA . ALA A 1 176 ? -22.750 0.973 17.662 1.00 97.25 176 ALA A CA 1
ATOM 1329 C C . ALA A 1 176 ? -23.663 -0.073 18.325 1.00 97.25 176 ALA A C 1
ATOM 1331 O O . ALA A 1 176 ? -24.328 0.225 19.324 1.00 97.25 176 ALA A O 1
ATOM 1332 N N . GLU A 1 177 ? -23.675 -1.307 17.822 1.00 96.81 177 GLU A N 1
ATOM 1333 C CA . GLU A 1 177 ? -24.414 -2.421 18.415 1.00 96.81 177 GLU A CA 1
ATOM 1334 C C . GLU A 1 177 ? -23.873 -2.789 19.804 1.00 96.81 177 GLU A C 1
ATOM 1336 O O . GLU A 1 177 ? -24.638 -2.850 20.771 1.00 96.81 177 GLU A O 1
ATOM 1341 N N . LEU A 1 178 ? -22.551 -2.918 19.954 1.00 95.81 178 LEU A N 1
ATOM 1342 C CA . LEU A 1 178 ? -21.912 -3.158 21.248 1.00 95.81 178 LEU A CA 1
ATOM 1343 C C . LEU A 1 178 ? -22.218 -2.043 22.247 1.00 95.81 178 LEU A C 1
ATOM 1345 O O . LEU A 1 178 ? -22.460 -2.318 23.424 1.00 95.81 178 LEU A O 1
ATOM 1349 N N . LYS A 1 179 ? -22.250 -0.782 21.807 1.00 95.12 179 LYS A N 1
ATOM 1350 C CA . LYS A 1 179 ? -22.633 0.350 22.658 1.00 95.12 179 LYS A CA 1
ATOM 1351 C C . LYS A 1 179 ? -24.086 0.237 23.126 1.00 95.12 179 LYS A C 1
ATOM 1353 O O . LYS A 1 179 ? -24.345 0.447 24.311 1.00 95.12 179 LYS A O 1
ATOM 1358 N N . LYS A 1 180 ? -25.020 -0.143 22.244 1.00 94.19 180 LYS A N 1
ATOM 1359 C CA . LYS A 1 180 ? -26.432 -0.389 22.599 1.00 94.19 180 LYS A CA 1
ATOM 1360 C C . LYS A 1 180 ? -26.570 -1.544 23.594 1.00 94.19 180 LYS A C 1
ATOM 1362 O O . LYS A 1 180 ? -27.256 -1.396 24.605 1.00 94.19 180 LYS A O 1
ATOM 1367 N N . LEU A 1 181 ? -25.876 -2.658 23.360 1.00 92.06 181 LEU A N 1
ATOM 1368 C CA . LEU A 1 181 ? -25.872 -3.808 24.269 1.00 92.06 181 LEU A CA 1
ATOM 1369 C C . LEU A 1 181 ? -25.275 -3.449 25.633 1.00 92.06 181 LEU A C 1
ATOM 1371 O O . LEU A 1 181 ? -25.857 -3.788 26.661 1.00 92.06 181 LEU A O 1
ATOM 1375 N N . ARG A 1 182 ? -24.169 -2.694 25.662 1.00 90.44 182 ARG A N 1
ATOM 1376 C CA . ARG A 1 182 ? -23.560 -2.183 26.901 1.00 90.44 182 ARG A CA 1
ATOM 1377 C C . ARG A 1 182 ? -24.477 -1.226 27.658 1.00 90.44 182 ARG A C 1
ATOM 1379 O O . ARG A 1 182 ? -24.505 -1.260 28.884 1.00 90.44 182 ARG A O 1
ATOM 1386 N N . ALA A 1 183 ? -25.228 -0.374 26.961 1.00 86.94 183 ALA A N 1
ATOM 1387 C CA . ALA A 1 183 ? -26.218 0.491 27.599 1.00 86.94 183 ALA A CA 1
ATOM 1388 C C . ALA A 1 183 ? -27.353 -0.336 28.226 1.00 86.94 183 ALA A C 1
ATOM 1390 O O . ALA A 1 183 ? -27.724 -0.097 29.375 1.00 86.94 183 ALA A O 1
ATOM 1391 N N . LYS A 1 184 ? -27.837 -1.363 27.514 1.00 83.12 184 LYS A N 1
ATOM 1392 C CA . LYS A 1 184 ? -28.867 -2.285 28.010 1.00 83.12 184 LYS A CA 1
ATOM 1393 C C . LYS A 1 184 ? -28.395 -3.074 29.236 1.00 83.12 184 LYS A C 1
ATOM 1395 O O . LYS A 1 184 ? -29.144 -3.188 30.200 1.00 83.12 184 LYS A O 1
ATOM 1400 N N . THR A 1 185 ? -27.155 -3.568 29.245 1.00 80.00 185 THR A N 1
ATOM 1401 C CA . THR A 1 185 ? -26.607 -4.306 30.398 1.00 80.00 185 THR A CA 1
ATOM 1402 C C . THR A 1 185 ? -26.268 -3.403 31.581 1.00 80.00 185 THR A C 1
ATOM 1404 O O . THR A 1 185 ? -26.472 -3.809 32.719 1.00 80.00 185 THR A O 1
ATOM 1407 N N . ARG A 1 186 ? -25.813 -2.161 31.358 1.00 66.06 186 ARG A N 1
ATOM 1408 C CA . ARG A 1 186 ? -25.524 -1.201 32.443 1.00 66.06 186 ARG A CA 1
ATOM 1409 C C . ARG A 1 186 ? -26.793 -0.705 33.160 1.00 66.06 186 ARG A C 1
ATOM 1411 O O . ARG A 1 186 ? -26.702 -0.236 34.293 1.00 66.06 186 ARG A O 1
ATOM 1418 N N . SER A 1 187 ? -27.971 -0.855 32.548 1.00 59.09 187 SER A N 1
ATOM 1419 C CA . SER A 1 187 ? -29.271 -0.489 33.133 1.00 59.09 187 SER A CA 1
ATOM 1420 C C . SER A 1 187 ? -29.717 -1.368 34.315 1.00 59.09 187 SER A C 1
ATOM 1422 O O . SER A 1 187 ? -30.753 -1.093 34.913 1.00 59.09 187 SER A O 1
ATOM 1424 N N . THR A 1 188 ? -28.959 -2.396 34.706 1.00 57.47 188 THR A N 1
ATOM 1425 C CA . THR A 1 188 ? -29.270 -3.248 35.872 1.00 57.47 188 THR A CA 1
ATOM 1426 C C . THR A 1 188 ? -28.815 -2.659 37.212 1.00 57.47 188 THR A C 1
ATOM 1428 O O . THR A 1 188 ? -28.974 -3.297 38.249 1.00 57.47 188 THR A O 1
ATOM 1431 N N . LYS A 1 189 ? -28.284 -1.426 37.244 1.00 54.62 189 LYS A N 1
ATOM 1432 C CA . LYS A 1 189 ? -27.879 -0.760 38.501 1.00 54.62 189 LYS A CA 1
ATOM 1433 C C . LYS A 1 189 ? -29.066 -0.408 39.418 1.00 54.62 189 LYS A C 1
ATOM 1435 O O . LYS A 1 189 ? -28.868 -0.175 40.604 1.00 54.62 189 LYS A O 1
ATOM 1440 N N . THR A 1 190 ? -30.282 -0.422 38.876 1.00 55.47 190 THR A N 1
ATOM 1441 C CA . THR A 1 190 ? -31.569 -0.377 39.589 1.00 55.47 190 THR A CA 1
ATOM 1442 C C . THR A 1 190 ? -32.284 -1.726 39.511 1.00 55.47 190 THR A C 1
ATOM 1444 O O . THR A 1 190 ? -33.509 -1.787 39.431 1.00 55.47 190 THR A O 1
ATOM 1447 N N . ALA A 1 191 ? -31.538 -2.835 39.521 1.00 57.56 191 ALA A N 1
ATOM 1448 C CA . ALA A 1 191 ? -32.140 -4.106 39.888 1.00 57.56 191 ALA A CA 1
ATOM 1449 C C . ALA A 1 191 ? -32.802 -3.918 41.268 1.00 57.56 191 ALA A C 1
ATOM 1451 O O . ALA A 1 191 ? -32.135 -3.419 42.186 1.00 57.56 191 ALA A O 1
ATOM 1452 N N . PRO A 1 192 ? -34.095 -4.263 41.425 1.00 59.62 192 PRO A N 1
ATOM 1453 C CA . PRO A 1 192 ? -34.713 -4.355 42.738 1.00 59.62 192 PRO A CA 1
ATOM 1454 C C . PRO A 1 192 ? -33.787 -5.177 43.638 1.00 59.62 192 PRO A C 1
ATOM 1456 O O . PRO A 1 192 ? -33.187 -6.132 43.134 1.00 59.62 192 PRO A O 1
ATOM 1459 N N . PRO A 1 193 ? -33.607 -4.807 44.918 1.00 63.41 193 PRO A N 1
ATOM 1460 C CA . PRO A 1 193 ? -32.770 -5.585 45.817 1.00 63.41 193 PRO A CA 1
ATOM 1461 C C . PRO A 1 193 ? -33.207 -7.050 45.731 1.00 63.41 193 PRO A C 1
ATOM 1463 O O . PRO A 1 193 ? -34.332 -7.386 46.085 1.00 63.41 193 PRO A O 1
ATOM 1466 N N . LEU A 1 194 ? -32.337 -7.893 45.171 1.00 66.25 194 LEU A N 1
ATOM 1467 C CA . LEU A 1 194 ? -32.554 -9.330 45.087 1.00 66.25 194 LEU A CA 1
ATOM 1468 C C . LEU A 1 194 ? -32.568 -9.849 46.525 1.00 66.25 194 LEU A C 1
ATOM 1470 O O . LEU A 1 194 ? -31.543 -9.809 47.210 1.00 66.25 194 LEU A O 1
ATOM 1474 N N . GLY A 1 195 ? -33.753 -10.236 46.991 1.00 78.44 195 GLY A N 1
ATOM 1475 C CA . GLY A 1 195 ? -33.978 -10.803 48.316 1.00 78.44 195 GLY A CA 1
ATOM 1476 C C . GLY A 1 195 ? -35.078 -10.101 49.110 1.00 78.44 195 GLY A C 1
ATOM 1477 O O . GLY A 1 195 ? -35.549 -9.012 48.774 1.00 78.44 195 GLY A O 1
ATOM 1478 N N . ALA A 1 196 ? -35.492 -10.746 50.198 1.00 86.00 196 ALA A N 1
ATOM 1479 C CA . ALA A 1 196 ? -36.462 -10.174 51.119 1.00 86.00 196 ALA A CA 1
ATOM 1480 C C . ALA A 1 196 ? -35.960 -8.837 51.713 1.00 86.00 196 ALA A C 1
ATOM 1482 O O . ALA A 1 196 ? -34.750 -8.641 51.893 1.00 86.00 196 ALA A O 1
ATOM 1483 N N . PRO A 1 197 ? -36.872 -7.907 52.061 1.00 91.44 197 PRO A N 1
ATOM 1484 C CA . PRO A 1 197 ? -36.512 -6.658 52.720 1.00 91.44 197 PRO A CA 1
ATOM 1485 C C . PRO A 1 197 ? -35.633 -6.914 53.947 1.00 91.44 197 PRO A C 1
ATOM 1487 O O . PRO A 1 197 ? -35.921 -7.802 54.748 1.00 91.44 197 PRO A O 1
ATOM 1490 N N . ALA A 1 198 ? -34.584 -6.107 54.130 1.00 92.88 198 ALA A N 1
ATOM 1491 C CA . ALA A 1 198 ? -33.610 -6.296 55.208 1.00 92.88 198 ALA A CA 1
ATOM 1492 C C . ALA A 1 198 ? -34.258 -6.396 56.603 1.00 92.88 198 ALA A C 1
ATOM 1494 O O . ALA A 1 198 ? -33.788 -7.152 57.445 1.00 92.88 198 ALA A O 1
ATOM 1495 N N . ALA A 1 199 ? -35.358 -5.675 56.838 1.00 94.31 199 ALA A N 1
ATOM 1496 C CA . ALA A 1 199 ? -36.118 -5.767 58.083 1.00 94.31 199 ALA A CA 1
ATOM 1497 C C . ALA A 1 199 ? -36.643 -7.192 58.348 1.00 94.31 199 ALA A C 1
ATOM 1499 O O . ALA A 1 199 ? -36.459 -7.707 59.445 1.00 94.31 199 ALA A O 1
ATOM 1500 N N . LYS A 1 200 ? -37.189 -7.857 57.322 1.00 95.25 200 LYS A N 1
ATOM 1501 C CA . LYS A 1 200 ? -37.762 -9.208 57.413 1.00 95.25 200 LYS A CA 1
ATOM 1502 C C . LYS A 1 200 ? -36.693 -10.270 57.688 1.00 95.25 200 LYS A C 1
ATOM 1504 O O . LYS A 1 200 ? -36.900 -11.166 58.496 1.00 95.25 200 LYS A O 1
ATOM 1509 N N . VAL A 1 201 ? -35.524 -10.134 57.057 1.00 95.69 201 VAL A N 1
ATOM 1510 C CA . VAL A 1 201 ? -34.381 -11.035 57.291 1.00 95.69 201 VAL A CA 1
ATOM 1511 C C . VAL A 1 201 ? -33.838 -10.878 58.716 1.00 95.69 201 VAL A C 1
ATOM 1513 O O . VAL A 1 201 ? -33.511 -11.874 59.355 1.00 95.69 201 VAL A O 1
ATOM 1516 N N . ARG A 1 202 ? -33.772 -9.645 59.244 1.00 96.88 202 ARG A N 1
ATOM 1517 C CA . ARG A 1 202 ? -33.351 -9.394 60.636 1.00 96.88 202 ARG A CA 1
ATOM 1518 C C . ARG A 1 202 ? -34.340 -9.957 61.650 1.00 96.88 202 ARG A C 1
ATOM 1520 O O . ARG A 1 202 ? -33.915 -10.554 62.632 1.00 96.88 202 ARG A O 1
ATOM 1527 N N . GLU A 1 203 ? -35.635 -9.778 61.407 1.00 96.94 203 GLU A N 1
ATOM 1528 C CA . GLU A 1 203 ? -36.692 -10.324 62.260 1.00 96.94 203 GLU A CA 1
ATOM 1529 C C . GLU A 1 203 ? -36.623 -11.856 62.312 1.00 96.94 203 GLU A C 1
ATOM 1531 O O . GLU A 1 203 ? -36.589 -12.435 63.396 1.00 96.94 203 GLU A O 1
ATOM 1536 N N . TRP A 1 204 ? -36.479 -12.509 61.155 1.00 96.94 204 TRP A N 1
ATOM 1537 C CA . TRP A 1 204 ? -36.284 -13.957 61.085 1.00 96.94 204 TRP A CA 1
ATOM 1538 C C . TRP A 1 204 ? -35.004 -14.413 61.801 1.00 96.94 204 TRP A C 1
ATOM 1540 O O . TRP A 1 204 ? -35.047 -15.351 62.593 1.00 96.94 204 TRP A O 1
ATOM 1550 N N . ALA A 1 205 ? -33.876 -13.727 61.590 1.00 97.25 205 ALA A N 1
ATOM 1551 C CA . ALA A 1 205 ? -32.620 -14.060 62.264 1.00 97.25 205 ALA A CA 1
ATOM 1552 C C . ALA A 1 205 ? -32.749 -13.941 63.793 1.00 97.25 205 ALA A C 1
ATOM 1554 O O . ALA A 1 205 ? -32.256 -14.804 64.518 1.00 97.25 205 ALA A O 1
ATOM 1555 N N . SER A 1 206 ? -33.476 -12.926 64.275 1.00 96.56 206 SER A N 1
ATOM 1556 C CA . SER A 1 206 ? -33.783 -12.752 65.698 1.00 96.56 206 SER A CA 1
ATOM 1557 C C . SER A 1 206 ? -34.637 -13.894 66.253 1.00 96.56 206 SER A C 1
ATOM 1559 O O . SER A 1 206 ? -34.399 -14.321 67.378 1.00 96.56 206 SER A O 1
ATOM 1561 N N . GLN A 1 207 ? -35.610 -14.401 65.489 1.00 96.69 207 GLN A N 1
ATOM 1562 C CA . GLN A 1 207 ? -36.445 -15.542 65.893 1.00 96.69 207 GLN A CA 1
ATOM 1563 C C . GLN A 1 207 ? -35.653 -16.857 65.945 1.00 96.69 207 GLN A C 1
ATOM 1565 O O . GLN A 1 207 ? -35.923 -17.702 66.792 1.00 96.69 207 GLN A O 1
ATOM 1570 N N . GLN A 1 208 ? -34.657 -17.020 65.068 1.00 96.75 208 GLN A N 1
ATOM 1571 C CA . GLN A 1 208 ? -33.792 -18.205 65.006 1.00 96.75 208 GLN A CA 1
ATOM 1572 C C . GLN A 1 208 ? -32.565 -18.123 65.935 1.00 96.75 208 GLN A C 1
ATOM 1574 O O . GLN A 1 208 ? -31.742 -19.036 65.948 1.00 96.75 208 GLN A O 1
ATOM 1579 N N . GLY A 1 209 ? -32.399 -17.030 66.690 1.00 95.94 209 GLY A N 1
ATOM 1580 C CA . GLY A 1 209 ? -31.240 -16.824 67.566 1.00 95.94 209 GLY A CA 1
ATOM 1581 C C . GLY A 1 209 ? -29.912 -16.611 66.823 1.00 95.94 209 GLY A C 1
ATOM 1582 O O . GLY A 1 209 ? -28.844 -16.802 67.402 1.00 95.94 209 GLY A O 1
ATOM 1583 N N . ILE A 1 210 ? -29.952 -16.218 65.546 1.00 96.81 210 ILE A N 1
ATOM 1584 C CA . ILE A 1 210 ? -28.766 -15.963 64.720 1.00 96.81 210 ILE A CA 1
ATOM 1585 C C . ILE A 1 210 ? -28.323 -14.505 64.915 1.00 96.81 210 ILE A C 1
ATOM 1587 O O . ILE A 1 210 ? -29.097 -13.571 64.703 1.00 96.81 210 ILE A O 1
ATOM 1591 N N . GLY A 1 211 ? -27.055 -14.289 65.280 1.00 96.06 211 GLY A N 1
ATOM 1592 C CA . GLY A 1 211 ? -26.500 -12.948 65.486 1.00 96.06 211 GLY A CA 1
ATOM 1593 C C . GLY A 1 211 ? -26.511 -12.102 64.207 1.00 96.06 211 GLY A C 1
ATOM 1594 O O . GLY A 1 211 ? -25.733 -12.352 63.287 1.00 96.06 211 GLY A O 1
ATOM 1595 N N . CYS A 1 212 ? -27.362 -11.073 64.154 1.00 95.88 212 CYS A N 1
ATOM 1596 C CA . CYS A 1 212 ? -27.456 -10.141 63.030 1.00 95.88 212 CYS A CA 1
ATOM 1597 C C . CYS A 1 212 ? -27.337 -8.679 63.512 1.00 95.88 212 CYS A C 1
ATOM 1599 O O . CYS A 1 212 ? -27.988 -8.310 64.490 1.00 95.88 212 CYS A O 1
ATOM 1601 N N . PRO A 1 213 ? -26.562 -7.808 62.831 1.00 96.38 213 PRO A N 1
ATOM 1602 C CA . PRO A 1 213 ? -26.487 -6.388 63.171 1.00 96.38 213 PRO A CA 1
ATOM 1603 C C . PRO A 1 213 ? -27.850 -5.685 63.078 1.00 96.38 213 PRO A C 1
ATOM 1605 O O . PRO A 1 213 ? -28.586 -5.870 62.103 1.00 96.38 213 PRO A O 1
ATOM 1608 N N . ALA A 1 214 ? -28.153 -4.821 64.054 1.00 92.25 214 ALA A N 1
ATOM 1609 C CA . ALA A 1 214 ? -29.398 -4.045 64.093 1.00 92.25 214 ALA A CA 1
ATOM 1610 C C . ALA A 1 214 ? -29.520 -3.055 62.916 1.00 92.25 214 ALA A C 1
ATOM 1612 O O . ALA A 1 214 ? -30.605 -2.849 62.373 1.00 92.25 214 ALA A O 1
ATOM 1613 N N . TYR A 1 215 ? -28.391 -2.492 62.473 1.00 94.75 215 TYR A N 1
ATOM 1614 C CA . TYR A 1 215 ? -28.318 -1.508 61.394 1.00 94.75 215 TYR A CA 1
ATOM 1615 C C . TYR A 1 215 ? -27.235 -1.877 60.375 1.00 94.75 215 TYR A C 1
ATOM 1617 O O . TYR A 1 215 ? -26.317 -2.641 60.661 1.00 94.75 215 TYR A O 1
ATOM 1625 N N . GLY A 1 216 ? -27.342 -1.316 59.169 1.00 92.31 216 GLY A N 1
ATOM 1626 C CA . GLY A 1 216 ? -26.364 -1.522 58.099 1.00 92.31 216 GLY A CA 1
ATOM 1627 C C . GLY A 1 216 ? -26.579 -2.801 57.283 1.00 92.31 216 GLY A C 1
ATOM 1628 O O . GLY A 1 216 ? -27.694 -3.324 57.179 1.00 92.31 216 GLY A O 1
ATOM 1629 N N . LYS A 1 217 ? -25.508 -3.265 56.633 1.00 94.19 217 LYS A N 1
ATOM 1630 C CA . LYS A 1 217 ? -25.531 -4.408 55.712 1.00 94.19 217 LYS A CA 1
ATOM 1631 C C . LYS A 1 217 ? -25.665 -5.724 56.489 1.00 94.19 217 LYS A C 1
ATOM 1633 O O . LYS A 1 217 ? -24.904 -5.971 57.417 1.00 94.19 217 LYS A O 1
ATOM 1638 N N . ILE A 1 218 ? -26.609 -6.571 56.080 1.00 93.50 218 ILE A N 1
ATOM 1639 C CA . ILE A 1 218 ? -26.780 -7.922 56.636 1.00 93.50 218 ILE A CA 1
ATOM 1640 C C . ILE A 1 218 ? -25.631 -8.809 56.127 1.00 93.50 218 ILE A C 1
ATOM 1642 O O . ILE A 1 218 ? -25.361 -8.777 54.921 1.00 93.50 218 ILE A O 1
ATOM 1646 N N . PRO A 1 219 ? -24.949 -9.578 56.997 1.00 96.12 219 PRO A N 1
ATOM 1647 C CA . PRO A 1 219 ? -23.946 -10.550 56.572 1.00 96.12 219 PRO A CA 1
ATOM 1648 C C . PRO A 1 219 ? -24.524 -11.552 55.567 1.00 96.12 219 PRO A C 1
ATOM 1650 O O . PRO A 1 219 ? -25.640 -12.034 55.756 1.00 96.12 219 PRO A O 1
ATOM 1653 N N . ASN A 1 220 ? -23.768 -11.890 54.517 1.00 94.31 220 ASN A N 1
ATOM 1654 C CA . ASN A 1 220 ? -24.245 -12.816 53.481 1.00 94.31 220 ASN A CA 1
ATOM 1655 C C . ASN A 1 220 ? -24.664 -14.170 54.072 1.00 94.31 220 ASN A C 1
ATOM 1657 O O . ASN A 1 220 ? -25.689 -14.696 53.675 1.00 94.31 220 ASN A O 1
ATOM 1661 N N . THR A 1 221 ? -23.965 -14.652 55.103 1.00 96.06 221 THR A N 1
ATOM 1662 C CA . THR A 1 221 ? -24.292 -15.903 55.806 1.00 96.06 221 THR A CA 1
ATOM 1663 C C . THR A 1 221 ? -25.720 -15.943 56.356 1.00 96.06 221 THR A C 1
ATOM 1665 O O . THR A 1 221 ? -26.387 -16.967 56.267 1.00 96.06 221 THR A O 1
ATOM 1668 N N . VAL A 1 222 ? -26.218 -14.826 56.898 1.00 96.19 222 VAL A N 1
ATOM 1669 C CA . VAL A 1 222 ? -27.589 -14.721 57.429 1.00 96.19 222 VAL A CA 1
ATOM 1670 C C . VAL A 1 222 ? -28.608 -14.669 56.291 1.00 96.19 222 VAL A C 1
ATOM 1672 O O . VAL A 1 222 ? -29.702 -15.215 56.408 1.00 96.19 222 VAL A O 1
ATOM 1675 N N . ARG A 1 223 ? -28.247 -14.017 55.181 1.00 94.44 223 ARG A N 1
ATOM 1676 C CA . ARG A 1 223 ? -29.108 -13.890 54.003 1.00 94.44 223 ARG A CA 1
ATOM 1677 C C . ARG A 1 223 ? -29.242 -15.227 53.262 1.00 94.44 223 ARG A C 1
ATOM 1679 O O . ARG A 1 223 ? -30.362 -15.625 52.982 1.00 94.44 223 ARG A O 1
ATOM 1686 N N . ASP A 1 224 ? -28.144 -15.956 53.076 1.00 93.50 224 ASP A N 1
ATOM 1687 C CA . ASP A 1 224 ? -28.140 -17.295 52.476 1.00 93.50 224 ASP A CA 1
ATOM 1688 C C . ASP A 1 224 ? -28.959 -18.288 53.324 1.00 93.50 224 ASP A C 1
ATOM 1690 O O . ASP A 1 224 ? -29.712 -19.092 52.781 1.00 93.50 224 ASP A O 1
ATOM 1694 N N . ALA A 1 225 ? -28.877 -18.201 54.660 1.00 95.00 225 ALA A N 1
ATOM 1695 C CA . ALA A 1 225 ? -29.681 -19.026 55.567 1.00 95.00 225 ALA A CA 1
ATOM 1696 C C . ALA A 1 225 ? -31.184 -18.698 55.489 1.00 95.00 225 ALA A C 1
ATOM 1698 O O . ALA A 1 225 ? -32.019 -19.604 55.518 1.00 95.00 225 ALA A O 1
ATOM 1699 N N . TYR A 1 226 ? -31.529 -17.413 55.358 1.00 94.94 226 TYR A N 1
ATOM 1700 C CA . TYR A 1 226 ? -32.908 -16.972 55.151 1.00 94.94 226 TYR A CA 1
ATOM 1701 C C . TYR A 1 226 ? -33.464 -17.484 53.819 1.00 94.94 226 TYR A C 1
ATOM 1703 O O . TYR A 1 226 ? -34.561 -18.047 53.790 1.00 94.94 226 TYR A O 1
ATOM 1711 N N . ASP A 1 227 ? -32.700 -17.312 52.737 1.00 93.00 227 ASP A N 1
ATOM 1712 C CA . ASP A 1 227 ? -33.085 -17.738 51.394 1.00 93.00 227 ASP A CA 1
ATOM 1713 C C . ASP A 1 227 ? -33.213 -19.270 51.329 1.00 93.00 227 ASP A C 1
ATOM 1715 O O . ASP A 1 227 ? -34.200 -19.769 50.800 1.00 93.00 227 ASP A O 1
ATOM 1719 N N . ALA A 1 228 ? -32.310 -20.034 51.956 1.00 92.69 228 ALA A N 1
ATOM 1720 C CA . ALA A 1 228 ? -32.411 -21.495 52.048 1.00 92.69 228 ALA A CA 1
ATOM 1721 C C . ALA A 1 228 ? -33.663 -21.968 52.810 1.00 92.69 228 ALA A C 1
ATOM 1723 O O . ALA A 1 228 ? -34.297 -22.941 52.405 1.00 92.69 228 ALA A O 1
ATOM 1724 N N . ALA A 1 229 ? -34.048 -21.271 53.885 1.00 93.25 229 ALA A N 1
ATOM 1725 C CA . ALA A 1 229 ? -35.243 -21.598 54.663 1.00 93.25 229 ALA A CA 1
ATOM 1726 C C . ALA A 1 229 ? -36.556 -21.284 53.921 1.00 93.25 229 ALA A C 1
ATOM 1728 O O . ALA A 1 229 ? -37.567 -21.932 54.177 1.00 93.25 229 ALA A O 1
ATOM 1729 N N . HIS A 1 230 ? -36.550 -20.300 53.013 1.00 91.25 230 HIS A N 1
ATOM 1730 C CA . HIS A 1 230 ? -37.747 -19.837 52.298 1.00 91.25 230 HIS A CA 1
ATOM 1731 C C . HIS A 1 230 ? -37.811 -20.271 50.824 1.00 91.25 230 HIS A C 1
ATOM 1733 O O . HIS A 1 230 ? -38.856 -20.107 50.207 1.00 91.25 230 HIS A O 1
ATOM 1739 N N . ALA A 1 231 ? -36.739 -20.824 50.250 1.00 82.94 231 ALA A N 1
ATOM 1740 C CA . ALA A 1 231 ? -36.734 -21.382 48.893 1.00 82.94 231 ALA A CA 1
ATOM 1741 C C . ALA A 1 231 ? -37.358 -22.789 48.807 1.00 82.94 231 ALA A C 1
ATOM 1743 O O . ALA A 1 231 ? -37.609 -23.277 47.708 1.00 82.94 231 ALA A O 1
ATOM 1744 N N . ALA A 1 232 ? -37.575 -23.450 49.948 1.00 58.97 232 ALA A N 1
ATOM 1745 C CA . ALA A 1 232 ? -38.112 -24.809 50.039 1.00 58.97 232 ALA A CA 1
ATOM 1746 C C . ALA A 1 232 ? -39.645 -24.879 50.228 1.00 58.97 232 ALA A C 1
ATOM 1748 O O . ALA A 1 232 ? -40.170 -25.970 50.452 1.00 58.97 232 ALA A O 1
ATOM 1749 N N . ALA A 1 233 ? -40.348 -23.742 50.163 1.00 52.50 233 ALA A N 1
ATOM 1750 C CA . ALA A 1 233 ? -41.801 -23.620 50.319 1.00 52.50 233 ALA A CA 1
ATOM 1751 C C . ALA A 1 233 ? -42.445 -23.091 49.032 1.00 52.50 233 ALA A C 1
ATOM 1753 O O . ALA A 1 233 ? -43.553 -23.570 48.702 1.00 52.50 233 ALA A O 1
#

Organism: NCBI:txid672460